Protein AF-A0A959ERY5-F1 (afdb_monomer_lite)

pLDDT: mean 75.53, std 17.94, range [32.06, 94.62]

Sequence (184 aa):
MSAPYALIPIHLDVLFCASHQPTAEPRINFDRLPYFDGQLDRNTAVPYLGEEIQSIPFRNDQVGLKKGLHLHWHLPEALTRSQAQPMLYFREMKKALPEEEAAKVWDWLTKKEWIYPLIDGKLAGILIDPPQFRAALPEAAKELRSLEKIRELFLPRNTQFPPVPNRWIIVKRREGAPAPEKVV

Structure (mmCIF, N/CA/C/O backbone):
data_AF-A0A959ERY5-F1
#
_entry.id   AF-A0A959ERY5-F1
#
loop_
_atom_site.group_PDB
_atom_site.id
_atom_site.type_symbol
_atom_site.label_atom_id
_atom_site.label_alt_id
_atom_site.label_comp_id
_atom_site.label_asym_id
_atom_site.label_entity_id
_atom_site.label_seq_id
_atom_site.pdbx_PDB_ins_code
_atom_site.Cartn_x
_atom_site.Cartn_y
_atom_site.Cartn_z
_atom_site.occupancy
_atom_site.B_iso_or_equiv
_atom_site.auth_seq_id
_atom_site.auth_comp_id
_atom_site.auth_asym_id
_atom_site.auth_atom_id
_atom_site.pdbx_PDB_model_num
ATOM 1 N N . MET A 1 1 ? -18.043 -20.763 -6.751 1.00 41.56 1 MET A N 1
ATOM 2 C CA . MET A 1 1 ? -17.497 -19.618 -5.992 1.00 41.56 1 MET A CA 1
ATOM 3 C C . MET A 1 1 ? -16.481 -18.923 -6.886 1.00 41.56 1 MET A C 1
ATOM 5 O O . MET A 1 1 ? -15.517 -19.566 -7.274 1.00 41.56 1 MET A O 1
ATOM 9 N N . SER A 1 2 ? -16.752 -17.690 -7.319 1.00 50.31 2 SER A N 1
ATOM 10 C CA . SER A 1 2 ? -15.821 -16.897 -8.139 1.00 50.31 2 SER A CA 1
ATOM 11 C C . SER A 1 2 ? -14.775 -16.267 -7.216 1.00 50.31 2 SER A C 1
ATOM 13 O O . SER A 1 2 ? -15.139 -15.719 -6.177 1.00 50.31 2 SER A O 1
ATOM 15 N N . ALA A 1 3 ? -13.488 -16.408 -7.540 1.00 46.06 3 ALA A N 1
ATOM 16 C CA . ALA A 1 3 ? -12.421 -15.754 -6.789 1.00 46.06 3 ALA A CA 1
ATOM 17 C C . ALA A 1 3 ? -12.521 -14.227 -6.971 1.00 46.06 3 ALA A C 1
ATOM 19 O O . ALA A 1 3 ? -12.703 -13.780 -8.106 1.00 46.06 3 ALA A O 1
ATOM 20 N N . PRO A 1 4 ? -12.394 -13.417 -5.905 1.00 66.44 4 PRO A N 1
ATOM 21 C CA . PRO A 1 4 ? -12.402 -11.967 -6.038 1.00 66.44 4 PRO A CA 1
ATOM 22 C C . PRO A 1 4 ? -11.142 -11.517 -6.786 1.00 66.44 4 PRO A C 1
ATOM 24 O O . PRO A 1 4 ? -10.022 -11.751 -6.336 1.00 66.44 4 PRO A O 1
ATOM 27 N N . TYR A 1 5 ? -11.325 -10.883 -7.941 1.00 67.56 5 TYR A N 1
ATOM 28 C CA . TYR A 1 5 ? -10.256 -10.253 -8.711 1.00 67.56 5 TYR A CA 1
ATOM 29 C C . TYR A 1 5 ? -10.312 -8.734 -8.534 1.00 67.56 5 TYR A C 1
ATOM 31 O O . TYR A 1 5 ? -11.389 -8.140 -8.499 1.00 67.56 5 TYR A O 1
ATOM 39 N N . ALA A 1 6 ? -9.144 -8.099 -8.441 1.00 64.06 6 ALA A N 1
ATOM 40 C CA . ALA A 1 6 ? -9.008 -6.648 -8.446 1.00 64.06 6 ALA A CA 1
ATOM 41 C C . ALA A 1 6 ? -8.471 -6.199 -9.809 1.00 64.06 6 ALA A C 1
ATOM 43 O O . ALA A 1 6 ? -7.435 -6.688 -10.263 1.00 64.06 6 ALA A O 1
ATOM 44 N N . LEU A 1 7 ? -9.173 -5.271 -10.461 1.00 77.69 7 LEU A N 1
ATOM 45 C CA . LEU A 1 7 ? -8.718 -4.646 -11.699 1.00 77.69 7 LEU A CA 1
ATOM 46 C C . LEU A 1 7 ? -8.042 -3.316 -11.353 1.00 77.69 7 LEU A C 1
ATOM 48 O O . LEU A 1 7 ? -8.693 -2.404 -10.849 1.00 77.69 7 LEU A O 1
ATOM 52 N N . ILE A 1 8 ? -6.739 -3.214 -11.605 1.00 77.19 8 ILE A N 1
ATOM 53 C CA . ILE A 1 8 ? -5.947 -2.025 -11.280 1.00 77.19 8 ILE A CA 1
ATOM 54 C C . ILE A 1 8 ? -5.466 -1.400 -12.594 1.00 77.19 8 ILE A C 1
ATOM 56 O O . ILE A 1 8 ? -4.668 -2.028 -13.294 1.00 77.19 8 ILE A O 1
ATOM 60 N N . PRO A 1 9 ? -5.914 -0.184 -12.951 1.00 76.88 9 PRO A N 1
ATOM 61 C CA . PRO A 1 9 ? -5.374 0.515 -14.109 1.00 76.88 9 PRO A CA 1
ATOM 62 C C . PRO A 1 9 ? -3.923 0.924 -13.831 1.00 76.88 9 PRO A C 1
ATOM 64 O O . PRO A 1 9 ? -3.634 1.492 -12.780 1.00 76.88 9 PRO A O 1
ATOM 67 N N . ILE A 1 10 ? -3.014 0.656 -14.767 1.00 79.94 10 ILE A N 1
ATOM 68 C CA . ILE A 1 10 ? -1.605 1.063 -14.680 1.00 79.94 10 ILE A CA 1
ATOM 69 C C . ILE A 1 10 ? -1.249 1.961 -15.863 1.00 79.94 10 ILE A C 1
ATOM 71 O O . ILE A 1 10 ? -1.698 1.723 -16.984 1.00 79.94 10 ILE A O 1
ATOM 75 N N . HIS A 1 11 ? -0.444 2.992 -15.609 1.00 78.75 11 HIS A N 1
ATOM 76 C CA . HIS A 1 11 ? 0.139 3.805 -16.671 1.00 78.75 11 HIS A CA 1
ATOM 77 C C . HIS A 1 11 ? 1.433 3.144 -17.155 1.00 78.75 11 HIS A C 1
ATOM 79 O O . HIS A 1 11 ? 2.260 2.727 -16.338 1.00 78.75 11 HIS A O 1
ATOM 85 N N . LEU A 1 12 ? 1.580 3.025 -18.474 1.00 84.00 12 LEU A N 1
ATOM 86 C CA . LEU A 1 12 ? 2.723 2.399 -19.127 1.00 84.00 12 LEU A CA 1
ATOM 87 C C . LEU A 1 12 ? 3.340 3.391 -20.112 1.00 84.00 12 LEU A C 1
ATOM 89 O O . LEU A 1 12 ? 2.766 3.672 -21.162 1.00 84.00 12 LEU A O 1
ATOM 93 N N . ASP A 1 13 ? 4.528 3.866 -19.777 1.00 85.06 13 ASP A N 1
ATOM 94 C CA . ASP A 1 13 ? 5.396 4.631 -20.655 1.00 85.06 13 ASP A CA 1
ATOM 95 C C . ASP A 1 13 ? 6.259 3.679 -21.490 1.00 85.06 13 ASP A C 1
ATOM 97 O O . ASP A 1 13 ? 6.791 2.679 -20.993 1.00 85.06 13 ASP A O 1
ATOM 101 N N . VAL A 1 14 ? 6.431 3.997 -22.772 1.00 87.12 14 VAL A N 1
ATOM 102 C CA . VAL A 1 14 ? 7.228 3.188 -23.700 1.00 87.12 14 VAL A CA 1
ATOM 103 C C . VAL A 1 14 ? 8.293 4.050 -24.356 1.00 87.12 14 VAL A C 1
ATOM 105 O O . VAL A 1 14 ? 7.987 5.027 -25.035 1.00 87.12 14 VAL A O 1
ATOM 108 N N . LEU A 1 15 ? 9.553 3.651 -24.200 1.00 86.06 15 LEU A N 1
ATOM 109 C CA . LEU A 1 15 ? 10.691 4.270 -24.869 1.00 86.06 15 LEU A CA 1
ATOM 110 C C . LEU A 1 15 ? 11.267 3.308 -25.909 1.00 86.06 15 LEU A C 1
ATOM 112 O O . LEU A 1 15 ? 11.781 2.241 -25.570 1.00 86.06 15 LEU A O 1
ATOM 116 N N . PHE A 1 16 ? 11.221 3.696 -27.184 1.00 89.81 16 PHE A N 1
ATOM 117 C CA . PHE A 1 16 ? 11.914 2.972 -28.246 1.00 89.81 16 PHE A CA 1
ATOM 118 C C . PHE A 1 16 ? 13.341 3.493 -28.416 1.00 89.81 16 PHE A C 1
ATOM 120 O O . PHE A 1 16 ? 13.569 4.659 -28.727 1.00 89.81 16 PHE A O 1
ATOM 127 N N . CYS A 1 17 ? 14.305 2.597 -28.253 1.00 89.44 17 CYS A N 1
ATOM 128 C CA . CYS A 1 17 ? 15.723 2.869 -28.380 1.00 89.44 17 CYS A CA 1
ATOM 129 C C . CYS A 1 17 ? 16.257 2.185 -29.648 1.00 89.44 17 CYS A C 1
ATOM 131 O O . CYS A 1 17 ? 16.399 0.961 -29.690 1.00 89.44 17 CYS A O 1
ATOM 133 N N . ALA A 1 18 ? 16.524 2.958 -30.707 1.00 88.81 18 ALA A N 1
ATOM 134 C CA . ALA A 1 18 ? 16.915 2.420 -32.017 1.00 88.81 18 ALA A CA 1
ATOM 135 C C . ALA A 1 18 ? 18.346 1.843 -32.055 1.00 88.81 18 ALA A C 1
ATOM 137 O O . ALA A 1 18 ? 18.640 0.945 -32.851 1.00 88.81 18 ALA A O 1
ATOM 138 N N . SER A 1 19 ? 19.224 2.330 -31.180 1.00 87.38 19 SER A N 1
ATOM 139 C CA . SER A 1 19 ? 20.625 1.926 -31.029 1.00 87.38 19 SER A CA 1
ATOM 140 C C . SER A 1 19 ? 20.998 1.910 -29.550 1.00 87.38 19 SER A C 1
ATOM 142 O O . SER A 1 19 ? 20.261 2.437 -28.731 1.00 87.38 19 SER A O 1
ATOM 144 N N . HIS A 1 20 ? 22.133 1.317 -29.186 1.00 82.56 20 HIS A N 1
ATOM 145 C CA . HIS A 1 20 ? 22.637 1.421 -27.816 1.00 82.56 20 HIS A CA 1
ATOM 146 C C . HIS A 1 20 ? 22.864 2.897 -27.443 1.00 82.56 20 HIS A C 1
ATOM 148 O O . HIS A 1 20 ? 23.529 3.614 -28.193 1.00 82.56 20 HIS A O 1
ATOM 154 N N . GLN A 1 21 ? 22.308 3.340 -26.314 1.00 82.06 21 GLN A N 1
ATOM 155 C CA . GLN A 1 21 ? 22.423 4.717 -25.825 1.00 82.06 21 GLN A CA 1
ATOM 156 C C . GLN A 1 21 ? 23.162 4.724 -24.483 1.00 82.06 21 GLN A C 1
ATOM 158 O O . GLN A 1 21 ? 22.750 3.996 -23.581 1.00 82.06 21 GLN A O 1
ATOM 163 N N . PRO A 1 22 ? 24.235 5.513 -24.312 1.00 80.06 22 PRO A N 1
ATOM 164 C CA . PRO A 1 22 ? 24.856 5.677 -23.004 1.00 80.06 22 PRO A CA 1
ATOM 165 C C . PRO A 1 22 ? 23.871 6.363 -22.050 1.00 80.06 22 PRO A C 1
ATOM 167 O O . PRO A 1 22 ? 23.245 7.361 -22.406 1.00 80.06 22 PRO A O 1
ATOM 170 N N . THR A 1 23 ? 23.723 5.827 -20.842 1.00 75.50 23 THR A N 1
ATOM 171 C CA . THR A 1 23 ? 22.819 6.372 -19.823 1.00 75.50 23 THR A CA 1
ATOM 172 C C . THR A 1 23 ? 23.525 6.511 -18.485 1.00 75.50 23 THR A C 1
ATOM 174 O O . THR A 1 23 ? 24.559 5.892 -18.250 1.00 75.50 23 THR A O 1
ATOM 177 N N . ALA A 1 24 ? 22.973 7.341 -17.601 1.00 73.12 24 ALA A N 1
ATOM 178 C CA . ALA A 1 24 ? 23.415 7.357 -16.214 1.00 73.12 24 ALA A CA 1
ATOM 179 C C . ALA A 1 24 ? 23.114 5.999 -15.559 1.00 73.12 24 ALA A C 1
ATOM 181 O O . ALA A 1 24 ? 22.044 5.426 -15.782 1.00 73.12 24 ALA A O 1
ATOM 182 N N . GLU A 1 25 ? 24.046 5.506 -14.743 1.00 69.00 25 GLU A N 1
ATOM 183 C CA . GLU A 1 25 ? 23.848 4.279 -13.976 1.00 69.00 25 GLU A CA 1
ATOM 184 C C . GLU A 1 25 ? 22.635 4.427 -13.030 1.00 69.00 25 GLU A C 1
ATOM 186 O O . GLU A 1 25 ? 22.451 5.485 -12.409 1.00 69.00 25 GLU A O 1
ATOM 191 N N . PRO A 1 26 ? 21.781 3.395 -12.900 1.00 69.62 26 PRO A N 1
ATOM 192 C CA . PRO A 1 26 ? 20.765 3.362 -11.860 1.00 69.62 26 PRO A CA 1
ATOM 193 C C . PRO A 1 26 ? 21.408 3.515 -10.479 1.00 69.62 26 PRO A C 1
ATOM 195 O O . PRO A 1 26 ? 22.406 2.874 -10.184 1.00 69.62 26 PRO A O 1
ATOM 198 N N . ARG A 1 27 ? 20.785 4.282 -9.574 1.00 71.62 27 ARG A N 1
ATOM 199 C CA . ARG A 1 27 ? 21.276 4.414 -8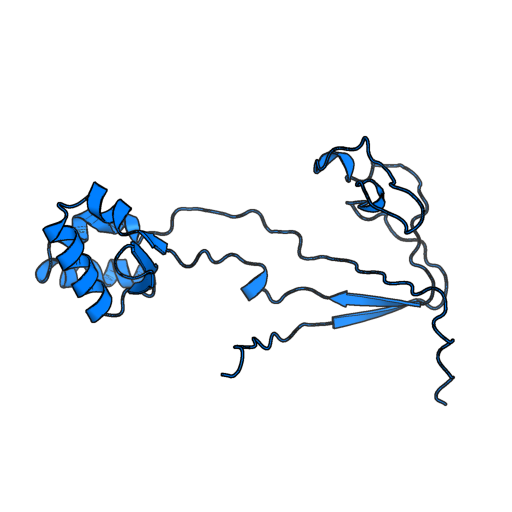.184 1.00 71.62 27 ARG A CA 1
ATOM 200 C C . ARG A 1 27 ? 21.345 3.082 -7.421 1.00 71.62 27 ARG A C 1
ATOM 202 O O . ARG A 1 27 ? 21.970 3.010 -6.365 1.00 71.62 27 ARG A O 1
ATOM 209 N N . ILE A 1 28 ? 20.645 2.066 -7.925 1.00 76.38 28 ILE A N 1
ATOM 210 C CA . ILE A 1 28 ? 20.545 0.733 -7.346 1.00 76.38 28 ILE A CA 1
ATOM 211 C C . ILE A 1 28 ? 20.818 -0.301 -8.443 1.00 76.38 28 ILE A C 1
ATOM 213 O O . ILE A 1 28 ? 20.131 -0.308 -9.464 1.00 76.38 28 ILE A O 1
ATOM 217 N N . ASN A 1 29 ? 21.775 -1.193 -8.204 1.00 76.50 29 ASN A N 1
ATOM 218 C CA . ASN A 1 29 ? 22.121 -2.321 -9.055 1.00 76.50 29 ASN A CA 1
ATOM 219 C C . ASN A 1 29 ? 21.753 -3.644 -8.358 1.00 76.50 29 ASN A C 1
ATOM 221 O O . ASN A 1 29 ? 22.481 -4.141 -7.496 1.00 76.50 29 ASN A O 1
ATOM 225 N N . PHE A 1 30 ? 20.611 -4.215 -8.747 1.00 78.56 30 PHE A N 1
ATOM 226 C CA . PHE A 1 30 ? 20.087 -5.460 -8.175 1.00 78.56 30 PHE A CA 1
ATOM 227 C C . PHE A 1 30 ? 20.833 -6.715 -8.633 1.00 78.56 30 PHE A C 1
ATOM 229 O O . PHE A 1 30 ? 20.738 -7.734 -7.953 1.00 78.56 30 PHE A O 1
ATOM 236 N N . ASP A 1 31 ? 21.635 -6.642 -9.699 1.00 79.69 31 ASP A N 1
ATOM 237 C CA . ASP A 1 31 ? 22.470 -7.767 -10.142 1.00 79.69 31 ASP A CA 1
ATOM 238 C C . ASP A 1 31 ? 23.573 -8.097 -9.121 1.00 79.69 31 ASP A C 1
ATOM 240 O O . ASP A 1 31 ? 24.276 -9.094 -9.271 1.00 79.69 31 ASP A O 1
ATOM 244 N N . ARG A 1 32 ? 23.737 -7.263 -8.082 1.00 81.44 32 ARG A N 1
ATOM 245 C CA . ARG A 1 32 ? 24.629 -7.492 -6.938 1.00 81.44 32 ARG A CA 1
ATOM 246 C C . ARG A 1 32 ? 24.004 -8.358 -5.843 1.00 81.44 32 ARG A C 1
ATOM 248 O O . ARG A 1 32 ? 24.748 -8.899 -5.030 1.00 81.44 32 ARG A O 1
ATOM 255 N N . LEU A 1 33 ? 22.676 -8.507 -5.810 1.00 87.94 33 LEU A N 1
ATOM 256 C CA . LEU A 1 33 ? 22.017 -9.400 -4.851 1.00 87.94 33 LEU A CA 1
ATOM 257 C C . LEU A 1 33 ? 22.262 -10.868 -5.203 1.00 87.94 33 LEU A C 1
ATOM 259 O O . LEU A 1 33 ? 22.597 -11.174 -6.350 1.00 87.94 33 LEU A O 1
ATOM 263 N N . PRO A 1 34 ? 22.062 -11.787 -4.246 1.00 88.75 34 PRO A N 1
ATOM 264 C CA . PRO A 1 34 ? 21.986 -13.204 -4.553 1.00 88.75 34 PRO A CA 1
ATOM 265 C C . PRO A 1 34 ? 20.848 -13.508 -5.536 1.00 88.75 34 PRO A C 1
ATOM 267 O O . PRO A 1 34 ? 19.702 -13.120 -5.308 1.00 88.75 34 PRO A O 1
ATOM 270 N N . TYR A 1 35 ? 21.149 -14.223 -6.619 1.00 83.81 35 TYR A N 1
ATOM 271 C CA . TYR A 1 35 ? 20.146 -14.736 -7.558 1.00 83.81 35 TYR A CA 1
ATOM 272 C C . TYR A 1 35 ? 20.645 -16.004 -8.253 1.00 83.81 35 TYR A C 1
ATOM 274 O O . TYR A 1 35 ? 21.847 -16.232 -8.351 1.00 83.81 35 TYR A O 1
ATOM 282 N N . PHE A 1 36 ? 19.723 -16.814 -8.771 1.00 84.94 36 PHE A N 1
ATOM 283 C CA . PHE A 1 36 ? 20.053 -17.957 -9.619 1.00 84.94 36 PHE A CA 1
ATOM 284 C C . PHE A 1 36 ? 19.919 -17.553 -11.089 1.00 84.94 36 PHE A C 1
ATOM 286 O O . PHE A 1 36 ? 18.849 -17.114 -11.515 1.00 84.94 36 PHE A O 1
ATOM 293 N N . ASP A 1 37 ? 20.991 -17.689 -11.870 1.00 84.56 37 ASP A N 1
ATOM 294 C CA . ASP A 1 37 ? 21.007 -17.292 -13.288 1.00 84.56 37 ASP A CA 1
ATOM 295 C C . ASP A 1 37 ? 20.458 -18.371 -14.241 1.00 84.56 37 ASP A C 1
ATOM 297 O O . ASP A 1 37 ? 20.464 -18.195 -15.459 1.00 84.56 37 ASP A O 1
ATOM 301 N N . GLY A 1 38 ? 19.963 -19.483 -13.692 1.00 82.31 38 GLY A N 1
ATOM 302 C CA . GLY A 1 38 ? 19.539 -20.660 -14.451 1.00 82.31 38 GLY A CA 1
ATOM 303 C C . GLY A 1 38 ? 20.601 -21.759 -14.519 1.00 82.31 38 GLY A C 1
ATOM 304 O O . GLY A 1 38 ? 20.264 -22.888 -14.871 1.00 82.31 38 GLY A O 1
ATOM 305 N N . GLN A 1 39 ? 21.853 -21.460 -14.161 1.00 91.31 39 GLN A N 1
ATOM 306 C CA . GLN A 1 39 ? 22.955 -22.423 -14.115 1.00 91.31 39 GLN A CA 1
ATOM 307 C C . GLN A 1 39 ? 23.610 -22.492 -12.735 1.00 91.31 39 GLN A C 1
ATOM 309 O O . GLN A 1 39 ? 23.910 -23.589 -12.265 1.00 91.31 39 GLN A O 1
ATOM 314 N N . LEU A 1 40 ? 23.832 -21.350 -12.081 1.00 92.06 40 LEU A N 1
ATOM 315 C CA . LEU A 1 40 ? 24.494 -21.281 -10.783 1.00 92.06 40 LEU A CA 1
ATOM 316 C C . LEU A 1 40 ? 23.987 -20.126 -9.916 1.00 92.06 40 LEU A C 1
ATOM 318 O O . LEU A 1 40 ? 23.491 -19.109 -10.408 1.00 92.06 40 LEU A O 1
ATOM 322 N N . ASP A 1 41 ? 24.145 -20.289 -8.604 1.00 91.44 41 ASP A N 1
ATOM 323 C CA . ASP A 1 41 ? 23.842 -19.235 -7.644 1.00 91.44 41 ASP A CA 1
ATOM 324 C C . ASP A 1 41 ? 24.930 -18.154 -7.689 1.00 91.44 41 ASP A C 1
ATOM 326 O O . ASP A 1 41 ? 26.111 -18.395 -7.421 1.00 91.44 41 ASP A O 1
ATOM 330 N N . ARG A 1 42 ? 24.528 -16.938 -8.047 1.00 88.50 42 ARG A N 1
ATOM 331 C CA . ARG A 1 42 ? 25.376 -15.746 -8.100 1.00 88.50 42 ARG A CA 1
ATOM 332 C C . ARG A 1 42 ? 25.305 -15.007 -6.773 1.00 88.50 42 ARG A C 1
ATOM 334 O O . ARG A 1 42 ? 24.268 -14.998 -6.120 1.00 88.50 42 ARG A O 1
ATOM 341 N N . ASN A 1 43 ? 26.410 -14.359 -6.399 1.00 88.00 43 ASN A N 1
ATOM 342 C CA . ASN A 1 43 ? 26.506 -13.456 -5.245 1.00 88.00 43 ASN A CA 1
ATOM 343 C C . ASN A 1 43 ? 26.013 -14.050 -3.913 1.00 88.00 43 ASN A C 1
ATOM 345 O O . ASN A 1 43 ? 25.530 -13.319 -3.058 1.00 88.00 43 ASN A O 1
ATOM 349 N N . THR A 1 44 ? 26.149 -15.360 -3.701 1.00 88.62 44 THR A N 1
ATOM 350 C CA . THR A 1 44 ? 25.626 -16.060 -2.510 1.00 88.62 44 THR A CA 1
ATOM 351 C C . THR A 1 44 ? 26.162 -15.535 -1.179 1.00 88.62 44 THR A C 1
ATOM 353 O O . THR A 1 44 ? 25.507 -15.688 -0.152 1.00 88.62 44 THR A O 1
ATOM 356 N N . ALA A 1 45 ? 27.339 -14.907 -1.191 1.00 92.06 45 ALA A N 1
ATOM 357 C CA . ALA A 1 45 ? 27.958 -14.309 -0.012 1.00 92.06 45 ALA A CA 1
ATOM 358 C C . ALA A 1 45 ? 27.489 -12.868 0.277 1.00 92.06 45 ALA A C 1
ATOM 360 O O . ALA A 1 45 ? 27.885 -12.303 1.295 1.00 92.06 45 ALA A O 1
ATOM 361 N N . VAL A 1 46 ? 26.686 -12.257 -0.601 1.00 87.56 46 VAL A N 1
ATOM 362 C CA . VAL A 1 46 ? 26.228 -10.868 -0.454 1.00 87.56 46 VAL A CA 1
ATOM 363 C C . VAL A 1 46 ? 24.945 -10.833 0.385 1.00 87.56 46 VAL A C 1
ATOM 365 O O . VAL A 1 46 ? 23.960 -11.478 0.021 1.00 87.56 46 VAL A O 1
ATOM 368 N N . PRO A 1 47 ? 24.909 -10.096 1.508 1.00 84.75 47 PRO A N 1
ATOM 369 C CA . PRO A 1 47 ? 23.704 -9.986 2.318 1.00 84.75 47 PRO A CA 1
ATOM 370 C C . PRO A 1 47 ? 22.648 -9.097 1.640 1.00 84.75 47 PRO A C 1
ATOM 372 O O . PRO A 1 47 ? 22.966 -8.197 0.864 1.00 84.75 47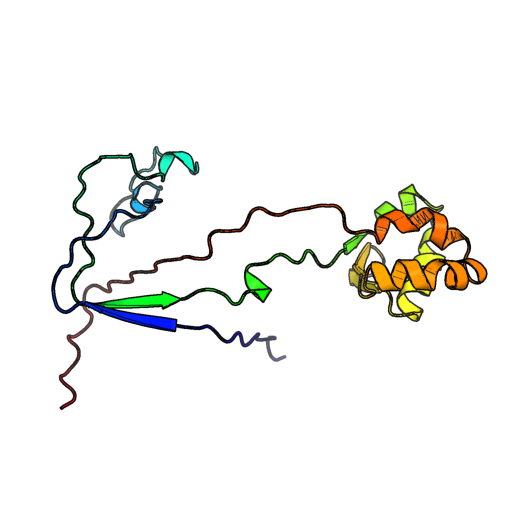 PRO A O 1
ATOM 375 N N . TYR A 1 48 ? 21.372 -9.304 1.981 1.00 79.56 48 TYR A N 1
ATOM 376 C CA . TYR A 1 48 ? 20.246 -8.483 1.510 1.00 79.56 48 TYR A CA 1
ATOM 377 C C . TYR A 1 48 ? 20.183 -7.130 2.238 1.00 79.56 48 TYR A C 1
ATOM 379 O O . TYR A 1 48 ? 19.217 -6.823 2.937 1.00 79.56 48 TYR A O 1
ATOM 387 N N . LEU A 1 49 ? 21.239 -6.334 2.096 1.00 83.56 49 LEU A N 1
ATOM 388 C CA . LEU A 1 49 ? 21.353 -4.989 2.650 1.00 83.56 49 LEU A CA 1
ATOM 389 C C . LEU A 1 49 ? 21.245 -3.948 1.535 1.00 83.56 49 LEU A C 1
ATOM 391 O O . LEU A 1 49 ? 21.673 -4.174 0.401 1.00 83.56 49 LEU A O 1
ATOM 395 N N . GLY A 1 50 ? 20.656 -2.795 1.856 1.00 80.12 50 GLY A N 1
ATOM 396 C CA . GLY A 1 50 ? 20.451 -1.720 0.884 1.00 80.12 50 GLY A CA 1
ATOM 397 C C . GLY A 1 50 ? 21.767 -1.129 0.379 1.00 80.12 50 GLY A C 1
ATOM 398 O O . GLY A 1 50 ? 21.844 -0.676 -0.757 1.00 80.12 50 GLY A O 1
ATOM 399 N N . GLU A 1 51 ? 22.810 -1.166 1.200 1.00 83.06 51 GLU A N 1
ATOM 400 C CA . GLU A 1 51 ? 24.156 -0.680 0.907 1.00 83.06 51 GLU A CA 1
ATOM 401 C C . GLU A 1 51 ? 24.853 -1.528 -0.166 1.00 83.06 51 GLU A C 1
ATOM 403 O O . GLU A 1 51 ? 25.567 -0.991 -1.013 1.00 83.06 51 GLU A O 1
ATOM 408 N N . GLU A 1 52 ? 24.594 -2.839 -0.191 1.00 84.50 52 GLU A N 1
ATOM 409 C CA . GLU A 1 52 ? 25.223 -3.770 -1.137 1.00 84.50 52 GLU A CA 1
ATOM 410 C C . GLU A 1 52 ? 24.747 -3.580 -2.575 1.00 84.50 52 GLU A C 1
ATOM 412 O O . GLU A 1 52 ? 25.439 -3.946 -3.522 1.00 84.50 52 GLU A O 1
ATOM 417 N N . ILE A 1 53 ? 23.575 -2.979 -2.754 1.00 80.00 53 ILE A N 1
ATOM 418 C CA . ILE A 1 53 ? 22.982 -2.732 -4.067 1.00 80.00 53 ILE A CA 1
ATOM 419 C C . ILE A 1 53 ? 23.151 -1.288 -4.524 1.00 80.00 53 ILE A C 1
ATOM 421 O O . ILE A 1 53 ? 22.741 -0.965 -5.633 1.00 80.00 53 ILE A O 1
ATOM 425 N N . GLN A 1 54 ? 23.753 -0.405 -3.725 1.00 81.56 54 GLN A N 1
ATOM 426 C CA . GLN A 1 54 ? 24.006 0.966 -4.166 1.00 81.56 54 GLN A CA 1
ATOM 427 C C . GLN A 1 54 ? 25.070 0.998 -5.268 1.00 81.56 54 GLN A C 1
ATOM 429 O O . GLN A 1 54 ? 26.101 0.322 -5.192 1.00 81.56 54 GLN A O 1
ATOM 434 N N . SER A 1 55 ? 24.825 1.806 -6.299 1.00 71.31 55 SER A N 1
ATOM 435 C CA . SER A 1 55 ? 25.839 2.132 -7.305 1.00 71.31 55 SER A CA 1
ATOM 436 C C . SER A 1 55 ? 26.995 2.882 -6.643 1.00 71.31 55 SER A C 1
ATOM 438 O O . SER A 1 55 ? 26.761 3.829 -5.885 1.00 71.31 55 SER A O 1
ATOM 440 N N . ILE A 1 56 ? 28.236 2.499 -6.940 1.00 72.44 56 ILE A N 1
ATOM 441 C CA . ILE A 1 56 ? 29.414 3.193 -6.411 1.00 72.44 56 ILE A CA 1
ATOM 442 C C . ILE A 1 56 ? 29.620 4.474 -7.233 1.00 72.44 56 ILE A C 1
ATOM 444 O O . ILE A 1 56 ? 29.774 4.383 -8.452 1.00 72.44 56 ILE A O 1
ATOM 448 N N . PRO A 1 57 ? 29.662 5.667 -6.609 1.00 67.38 57 PRO A N 1
ATOM 449 C CA . PRO A 1 57 ? 29.908 6.907 -7.335 1.00 67.38 57 PRO A CA 1
ATOM 450 C C . PRO A 1 57 ? 31.200 6.837 -8.159 1.00 67.38 57 PRO A C 1
ATOM 452 O O . PRO A 1 57 ? 32.223 6.359 -7.673 1.00 67.38 57 PRO A O 1
ATOM 455 N N . PHE A 1 58 ? 31.159 7.346 -9.393 1.00 67.19 58 PHE A N 1
ATOM 456 C CA . PHE A 1 58 ? 32.304 7.422 -10.317 1.00 67.19 58 PHE A CA 1
ATOM 457 C C . PHE A 1 58 ? 32.882 6.078 -10.778 1.00 67.19 58 PHE A C 1
ATOM 459 O O . PHE A 1 58 ? 33.929 6.056 -11.431 1.00 67.19 58 PHE A O 1
ATOM 466 N N . ARG A 1 59 ? 32.200 4.959 -10.509 1.00 67.25 59 ARG A N 1
ATOM 467 C CA . ARG A 1 59 ? 32.484 3.718 -11.224 1.00 67.25 59 ARG A CA 1
ATOM 468 C C . ARG A 1 59 ? 32.001 3.905 -12.660 1.00 67.25 59 ARG A C 1
ATOM 470 O O . ARG A 1 59 ? 30.820 4.108 -12.906 1.00 67.25 59 ARG A O 1
ATOM 477 N N . ASN A 1 60 ? 32.933 3.934 -13.605 1.00 57.28 60 ASN A N 1
ATOM 478 C CA . ASN A 1 60 ? 32.656 4.203 -15.017 1.00 57.28 60 ASN A CA 1
ATOM 479 C C . ASN A 1 60 ? 32.130 2.944 -15.730 1.00 57.28 60 ASN A C 1
ATOM 481 O O . ASN A 1 60 ? 32.587 2.585 -16.817 1.00 57.28 60 ASN A O 1
ATOM 485 N N . ASP A 1 61 ? 31.182 2.254 -15.101 1.00 62.03 61 ASP A N 1
ATOM 486 C CA . ASP A 1 61 ? 30.474 1.161 -15.741 1.00 62.03 61 ASP A CA 1
ATOM 487 C C . ASP A 1 61 ? 29.582 1.823 -16.794 1.00 62.03 61 ASP A C 1
ATOM 489 O O . ASP A 1 61 ? 28.664 2.578 -16.471 1.00 62.03 61 ASP A O 1
ATOM 493 N N . GLN A 1 62 ? 29.910 1.640 -18.076 1.00 58.91 62 GLN A N 1
ATOM 494 C CA . GLN A 1 62 ? 29.122 2.182 -19.183 1.00 58.91 62 GLN A CA 1
ATOM 495 C C . GLN A 1 62 ? 27.774 1.457 -19.239 1.00 58.91 62 GLN A C 1
ATOM 497 O O . GLN A 1 62 ? 27.552 0.570 -20.064 1.00 58.91 62 GLN A O 1
ATOM 502 N N . VAL A 1 63 ? 26.865 1.809 -18.333 1.00 65.94 63 VAL A N 1
ATOM 503 C CA . VAL A 1 63 ? 25.510 1.281 -18.323 1.00 65.94 63 VAL A CA 1
ATOM 504 C C . VAL A 1 63 ? 24.752 1.974 -19.441 1.00 65.94 63 VAL A C 1
ATOM 506 O O . VAL A 1 63 ? 24.387 3.147 -19.361 1.00 65.94 63 VAL A O 1
ATOM 509 N N . GLY A 1 64 ? 24.572 1.248 -20.537 1.00 72.75 64 GLY A N 1
ATOM 510 C CA . GLY A 1 64 ? 23.827 1.732 -21.682 1.00 7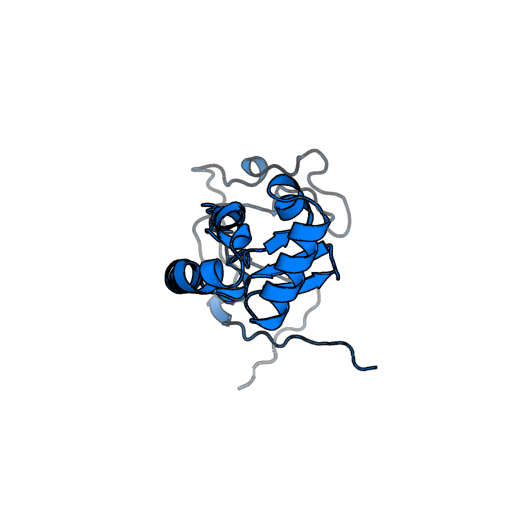2.75 64 GLY A CA 1
ATOM 511 C C . GLY A 1 64 ? 22.442 1.117 -21.780 1.00 72.75 64 GLY A C 1
ATOM 512 O O . GLY A 1 64 ? 22.225 -0.077 -21.543 1.00 72.75 64 GLY A O 1
ATOM 513 N N . LEU A 1 65 ? 21.498 1.946 -22.202 1.00 79.62 65 LEU A N 1
ATOM 514 C CA . LEU A 1 65 ? 20.183 1.511 -22.614 1.00 79.62 65 LEU A CA 1
ATOM 515 C C . LEU A 1 65 ? 20.330 0.710 -23.912 1.00 79.62 65 LEU A C 1
ATOM 517 O O . LEU A 1 65 ? 20.657 1.244 -24.976 1.00 79.62 65 LEU A O 1
ATOM 521 N N . LYS A 1 66 ? 20.112 -0.603 -23.822 1.00 81.56 66 LYS A N 1
ATOM 522 C CA . LYS A 1 66 ? 20.183 -1.503 -24.979 1.00 81.56 66 LYS A CA 1
ATOM 523 C C . LYS A 1 66 ? 19.164 -1.085 -26.045 1.00 81.56 66 LYS A C 1
ATOM 525 O O . LYS A 1 66 ? 18.089 -0.581 -25.725 1.00 81.56 66 LYS A O 1
ATOM 530 N N . LYS A 1 67 ? 19.471 -1.356 -27.316 1.00 87.06 67 LYS A N 1
ATOM 531 C CA . LYS A 1 67 ? 18.496 -1.231 -28.409 1.00 87.06 67 LYS A CA 1
ATOM 532 C C . LYS A 1 67 ? 17.249 -2.068 -28.092 1.00 87.06 67 LYS A C 1
ATOM 534 O O . LYS A 1 67 ? 17.383 -3.238 -27.738 1.00 87.06 67 LYS A O 1
ATOM 539 N N . GLY A 1 68 ? 16.063 -1.495 -28.267 1.00 87.50 68 GLY A N 1
ATOM 540 C CA . GLY A 1 68 ? 14.791 -2.178 -28.041 1.00 87.50 68 GLY A CA 1
ATOM 541 C C . GLY A 1 68 ? 13.701 -1.264 -27.489 1.00 87.50 68 GLY A C 1
ATOM 542 O O . GLY A 1 68 ? 13.849 -0.045 -27.469 1.00 87.50 68 GLY A O 1
ATOM 543 N N . LEU A 1 69 ? 12.599 -1.871 -27.053 1.00 87.19 69 LEU A N 1
ATOM 544 C CA . LEU A 1 69 ? 11.515 -1.192 -26.347 1.00 87.19 69 LEU A CA 1
ATOM 545 C C . LEU A 1 69 ? 11.735 -1.320 -24.842 1.00 87.19 69 LEU A C 1
ATOM 547 O O . LEU A 1 69 ? 11.913 -2.425 -24.330 1.00 87.19 69 LEU A O 1
ATOM 551 N N . HIS A 1 70 ? 11.693 -0.191 -24.148 1.00 82.69 70 HIS A N 1
ATOM 552 C CA . HIS A 1 70 ? 11.795 -0.109 -22.698 1.00 82.69 70 HIS A CA 1
ATOM 553 C C . HIS A 1 70 ? 10.440 0.285 -22.145 1.00 82.69 70 HIS A C 1
ATOM 555 O O . HIS A 1 70 ? 9.873 1.303 -22.538 1.00 82.69 70 HIS A O 1
ATOM 561 N N . LEU A 1 71 ? 9.916 -0.564 -21.269 1.00 82.81 71 LEU A N 1
ATOM 562 C CA . LEU A 1 71 ? 8.599 -0.422 -20.670 1.00 82.81 71 LEU A CA 1
ATOM 563 C C . LEU A 1 71 ? 8.766 0.107 -19.256 1.00 82.81 71 LEU A C 1
ATOM 565 O O . LEU A 1 71 ? 9.337 -0.563 -18.395 1.00 82.81 71 LEU A O 1
ATOM 569 N N . HIS A 1 72 ? 8.305 1.325 -19.035 1.00 79.94 72 HIS A N 1
ATOM 570 C CA . HIS A 1 72 ? 8.364 1.995 -17.753 1.00 79.94 72 HIS A CA 1
ATOM 571 C C . HIS A 1 72 ? 6.941 2.070 -17.220 1.00 79.94 72 HIS A C 1
ATOM 573 O O . HIS A 1 72 ? 6.038 2.548 -17.891 1.00 79.94 72 HIS A O 1
ATOM 579 N N . TRP A 1 73 ? 6.718 1.571 -16.017 1.00 80.81 73 TRP A N 1
ATOM 580 C CA . TRP A 1 73 ? 5.411 1.635 -15.383 1.00 80.81 73 TRP A CA 1
ATOM 581 C C . TRP A 1 73 ? 5.593 1.974 -13.916 1.00 80.81 73 TRP A C 1
ATOM 583 O O . TRP A 1 73 ? 6.655 1.753 -13.326 1.00 80.81 73 TRP A O 1
ATOM 593 N N . HIS A 1 74 ? 4.542 2.519 -13.329 1.00 75.06 74 HIS A N 1
ATOM 594 C CA . HIS A 1 74 ? 4.466 2.740 -11.899 1.00 75.06 74 HIS A CA 1
ATOM 595 C C . HIS A 1 74 ? 3.113 2.246 -11.395 1.00 75.06 74 HIS A C 1
ATOM 597 O O . HIS A 1 74 ? 2.100 2.308 -12.099 1.00 75.06 74 HIS A O 1
ATOM 603 N N . LEU A 1 75 ? 3.086 1.749 -10.160 1.00 75.31 75 LEU A N 1
ATOM 604 C CA . LEU A 1 75 ? 1.818 1.474 -9.496 1.00 75.31 75 LEU A CA 1
ATOM 605 C C . LEU A 1 75 ? 1.054 2.797 -9.290 1.00 75.31 75 LEU A C 1
ATOM 607 O O . LEU A 1 75 ? 1.682 3.844 -9.079 1.00 75.31 75 LEU A O 1
ATOM 611 N N . PRO A 1 76 ? -0.289 2.781 -9.348 1.00 72.19 76 PRO A N 1
ATOM 612 C CA . PRO A 1 76 ? -1.098 3.931 -8.982 1.00 72.19 76 PRO A CA 1
ATOM 613 C C . PRO A 1 76 ? -0.767 4.412 -7.579 1.00 72.19 76 PRO A C 1
ATOM 615 O O . PRO A 1 76 ? -0.444 3.620 -6.691 1.00 72.19 76 PRO A O 1
ATOM 618 N N . GLU A 1 77 ? -0.914 5.715 -7.366 1.00 64.56 77 GLU A N 1
ATOM 619 C CA . GLU A 1 77 ? -0.613 6.349 -6.087 1.00 64.56 77 GLU A CA 1
ATOM 620 C C . GLU A 1 77 ? -1.285 5.622 -4.910 1.00 64.56 77 GLU A C 1
ATOM 622 O O . GLU A 1 77 ? -0.623 5.325 -3.918 1.00 64.56 77 GLU A O 1
ATOM 627 N N . ALA A 1 78 ? -2.547 5.216 -5.081 1.00 62.44 78 ALA A N 1
ATOM 628 C CA . ALA A 1 78 ? -3.337 4.468 -4.102 1.00 62.44 78 ALA A CA 1
ATOM 629 C C . ALA A 1 78 ? -2.714 3.132 -3.640 1.00 62.44 78 ALA A C 1
ATOM 631 O O . ALA A 1 78 ? -3.030 2.669 -2.551 1.00 62.44 78 ALA A O 1
ATOM 632 N N . LEU A 1 79 ? -1.840 2.514 -4.441 1.00 67.88 79 LEU A N 1
ATOM 633 C CA . LEU A 1 79 ? -1.150 1.260 -4.101 1.00 67.88 79 LEU A CA 1
ATOM 634 C C . LEU A 1 79 ? 0.301 1.466 -3.661 1.00 67.88 79 LEU A C 1
ATOM 636 O O . LEU A 1 79 ? 0.934 0.545 -3.156 1.00 67.88 79 LEU A O 1
ATOM 640 N N . THR A 1 80 ? 0.840 2.662 -3.881 1.00 62.16 80 THR A N 1
ATOM 641 C CA . THR A 1 80 ? 2.217 3.022 -3.498 1.00 62.16 80 THR A CA 1
ATOM 642 C C . THR A 1 80 ? 2.271 3.800 -2.197 1.00 62.16 80 THR A C 1
ATOM 644 O O . THR A 1 80 ? 3.293 3.826 -1.516 1.00 62.16 80 THR A O 1
ATOM 647 N N . ARG A 1 81 ? 1.152 4.425 -1.830 1.00 55.78 81 ARG A N 1
ATOM 648 C CA . ARG A 1 81 ? 0.954 5.007 -0.518 1.00 55.78 81 ARG A CA 1
ATOM 649 C C . ARG A 1 81 ? 0.282 3.956 0.340 1.00 55.78 81 ARG A C 1
ATOM 651 O O . ARG A 1 81 ? -0.880 3.627 0.128 1.00 55.78 81 ARG A O 1
ATOM 658 N N . SER A 1 82 ? 0.973 3.504 1.380 1.00 50.62 82 SER A N 1
ATOM 659 C CA . SER A 1 82 ? 0.256 3.078 2.570 1.00 50.62 82 SER A CA 1
ATOM 660 C C . SER A 1 82 ? -0.397 4.337 3.147 1.00 50.62 82 SER A C 1
ATOM 662 O O . SER A 1 82 ? 0.150 4.983 4.041 1.00 50.62 82 SER A O 1
ATOM 664 N N . GLN A 1 83 ? -1.573 4.727 2.653 1.00 52.88 83 GLN A N 1
ATOM 665 C CA . GLN A 1 83 ? -2.525 5.272 3.605 1.00 52.88 83 GLN A CA 1
ATOM 666 C C . GLN A 1 83 ? -2.778 4.092 4.526 1.00 52.88 83 GLN A C 1
ATOM 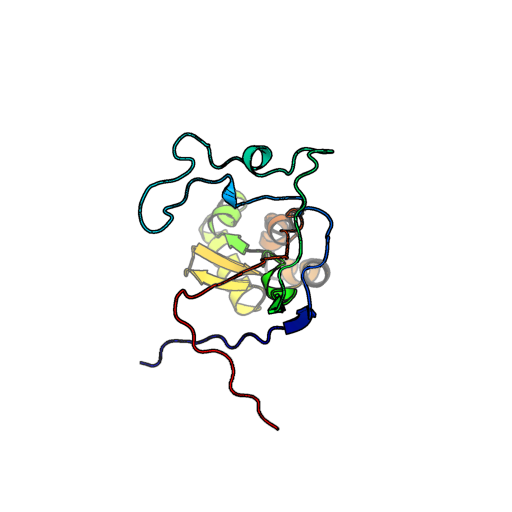668 O O . GLN A 1 83 ? -3.489 3.158 4.165 1.00 52.88 83 GLN A O 1
ATOM 673 N N . ALA A 1 84 ? -2.062 4.050 5.651 1.00 54.38 84 ALA A N 1
ATOM 674 C CA . ALA A 1 84 ? -2.443 3.175 6.732 1.00 54.38 84 ALA A CA 1
ATOM 675 C C . ALA A 1 84 ? -3.870 3.607 7.043 1.00 54.38 84 ALA A C 1
ATOM 677 O O . ALA A 1 84 ? -4.058 4.642 7.679 1.00 54.38 84 ALA A O 1
ATOM 678 N N . GLN A 1 85 ? -4.860 2.897 6.493 1.00 60.16 85 GLN A N 1
ATOM 679 C CA . GLN A 1 85 ? -6.234 3.032 6.935 1.00 60.16 85 GLN A CA 1
ATOM 680 C C . GLN A 1 85 ? -6.128 2.893 8.449 1.00 60.16 85 GLN A C 1
ATOM 682 O O . GLN A 1 85 ? -5.625 1.858 8.908 1.00 60.16 85 GLN A O 1
ATOM 687 N N . PRO A 1 86 ? -6.418 3.955 9.217 1.00 70.69 86 PRO A N 1
ATOM 688 C CA . PRO A 1 86 ? -6.114 3.933 10.629 1.00 70.69 86 PRO A CA 1
ATOM 689 C C . PRO A 1 86 ? -6.902 2.768 11.228 1.00 70.69 86 PRO A C 1
ATOM 691 O O . PRO A 1 86 ? -8.118 2.674 11.085 1.00 70.69 86 PRO A O 1
ATOM 694 N N . MET A 1 87 ? -6.184 1.793 11.780 1.00 83.94 87 MET A N 1
ATOM 695 C CA . MET A 1 87 ? -6.796 0.579 12.304 1.00 83.94 87 MET A CA 1
ATOM 696 C C . MET A 1 87 ? -7.055 0.752 13.791 1.00 83.94 87 MET A C 1
ATOM 698 O O . MET A 1 87 ? -6.158 1.142 14.542 1.00 83.94 87 MET A O 1
ATOM 702 N N . LEU A 1 88 ? -8.254 0.384 14.226 1.00 87.50 88 LEU A N 1
ATOM 703 C CA . LEU A 1 88 ? -8.603 0.309 15.632 1.00 87.50 88 LEU A CA 1
ATOM 704 C C . LEU A 1 88 ? -8.525 -1.145 16.093 1.00 87.50 88 LEU A C 1
ATOM 706 O O . LEU A 1 88 ? -9.316 -1.998 15.690 1.00 87.50 88 LEU A O 1
ATOM 710 N N . TYR A 1 89 ? -7.561 -1.431 16.962 1.00 89.94 89 TYR A N 1
ATOM 711 C CA . TYR A 1 89 ? -7.461 -2.727 17.621 1.00 89.94 89 TYR A CA 1
ATOM 712 C C . TYR A 1 89 ? -8.273 -2.699 18.914 1.00 89.94 89 TYR A C 1
ATOM 714 O O . TYR A 1 89 ? -8.016 -1.863 19.784 1.00 89.94 89 TYR A O 1
ATOM 722 N N . PHE A 1 90 ? -9.168 -3.670 19.103 1.00 91.44 90 PHE A N 1
ATOM 723 C CA . PHE A 1 90 ? -9.985 -3.772 20.317 1.00 91.44 90 PHE A CA 1
ATOM 724 C C . PHE A 1 90 ? -9.123 -3.834 21.590 1.00 91.44 90 PHE A C 1
ATOM 726 O O . PHE A 1 90 ? -9.443 -3.232 22.613 1.00 91.44 90 PHE A O 1
ATOM 733 N N . ARG A 1 91 ? -7.946 -4.476 21.514 1.00 91.88 91 ARG A N 1
ATOM 734 C CA . ARG A 1 91 ? -6.987 -4.523 22.630 1.00 91.88 91 ARG A CA 1
ATOM 735 C C . ARG A 1 91 ? -6.523 -3.141 23.099 1.00 91.88 91 ARG A C 1
ATOM 737 O O . ARG A 1 91 ? -6.231 -2.988 24.276 1.00 91.88 91 ARG A O 1
ATOM 744 N N . GLU A 1 92 ? -6.411 -2.159 22.200 1.00 90.19 92 GLU A N 1
ATOM 745 C CA . GLU A 1 92 ? -5.974 -0.806 22.566 1.00 90.19 92 GLU A CA 1
ATOM 746 C C . GLU A 1 92 ? -7.096 -0.067 23.299 1.00 90.19 92 GLU A C 1
ATOM 748 O O . GLU A 1 92 ? -6.821 0.650 24.255 1.00 90.19 92 GLU A O 1
ATOM 753 N N . MET A 1 93 ? -8.361 -0.323 22.946 1.00 90.88 93 MET A N 1
ATOM 754 C CA . MET A 1 93 ? -9.503 0.165 23.725 1.00 90.88 93 MET A CA 1
ATOM 755 C C . MET A 1 93 ? -9.515 -0.435 25.129 1.00 90.88 93 MET A C 1
ATOM 757 O O . MET A 1 93 ? -9.701 0.298 26.094 1.00 90.88 93 MET A O 1
ATOM 761 N N . LYS A 1 94 ? -9.216 -1.734 25.265 1.00 92.94 94 LYS A N 1
ATOM 762 C CA . LYS A 1 94 ? -9.113 -2.401 26.576 1.00 92.94 94 LYS A CA 1
ATOM 763 C C . LYS A 1 94 ? -7.987 -1.873 27.472 1.00 92.94 94 LYS A C 1
ATOM 765 O O . LYS A 1 94 ? -8.004 -2.121 28.671 1.00 92.94 94 LYS A O 1
ATOM 770 N N . LYS A 1 95 ? -7.007 -1.145 26.923 1.00 92.75 95 LYS A N 1
ATOM 771 C CA . LYS A 1 95 ? -6.005 -0.431 27.736 1.00 92.75 95 LYS A CA 1
ATOM 772 C C . LYS A 1 95 ? -6.571 0.844 28.361 1.00 92.75 95 LYS A C 1
ATOM 774 O O . LYS A 1 95 ? -6.091 1.261 29.408 1.00 92.75 95 LYS A O 1
ATOM 779 N N . ALA A 1 96 ? -7.550 1.470 27.710 1.00 90.31 96 ALA A N 1
ATOM 780 C CA . ALA A 1 96 ? -8.154 2.732 28.135 1.00 90.31 96 ALA A CA 1
ATOM 781 C C . ALA A 1 96 ? -9.491 2.548 28.879 1.00 90.31 96 ALA A C 1
ATOM 783 O O . ALA A 1 96 ? -9.915 3.442 29.612 1.00 90.31 96 ALA A O 1
ATOM 784 N N . LEU A 1 97 ? -10.162 1.410 28.681 1.00 93.44 97 LEU A N 1
ATOM 785 C CA . LEU A 1 97 ? -11.507 1.117 29.172 1.00 93.44 97 LEU A CA 1
ATOM 786 C C . LEU A 1 97 ? -11.602 -0.312 29.744 1.00 93.44 97 LEU A C 1
ATOM 788 O O . LEU A 1 97 ? -10.980 -1.221 29.191 1.00 93.44 97 LEU A O 1
ATOM 792 N N . PRO A 1 98 ? -12.428 -0.545 30.784 1.00 94.25 98 PRO A N 1
ATOM 793 C CA . PRO A 1 98 ? -12.858 -1.886 31.185 1.00 94.25 98 PRO A CA 1
ATOM 794 C C . PRO A 1 98 ? -13.487 -2.658 30.017 1.00 94.25 98 PRO A C 1
ATOM 796 O O . PRO A 1 98 ? -14.093 -2.057 29.133 1.00 94.25 98 PRO A O 1
ATOM 799 N N . GLU A 1 99 ? -13.396 -3.990 30.023 1.00 92.62 99 GLU A N 1
ATOM 800 C CA . GLU A 1 99 ? -13.809 -4.831 28.886 1.00 92.62 99 GLU A CA 1
ATOM 801 C C . GLU A 1 99 ? -15.279 -4.646 28.475 1.00 92.62 99 GLU A C 1
ATOM 803 O O . GLU A 1 99 ? -15.560 -4.470 27.290 1.00 92.62 99 GLU A O 1
ATOM 808 N N . GLU A 1 100 ? -16.205 -4.586 29.435 1.00 92.38 100 GLU A N 1
ATOM 809 C CA . GLU A 1 100 ? -17.624 -4.329 29.148 1.00 92.38 100 GLU A CA 1
ATOM 810 C C . GLU A 1 100 ? -17.863 -2.942 28.534 1.00 92.38 100 GLU A C 1
ATOM 812 O O . GLU A 1 100 ? -18.716 -2.773 27.664 1.00 92.38 100 GLU A O 1
ATOM 817 N N . GLU A 1 101 ? -17.115 -1.932 28.984 1.00 93.19 101 GLU A N 1
ATOM 818 C CA . GLU A 1 101 ? -17.219 -0.560 28.479 1.00 93.19 101 GLU A CA 1
ATOM 819 C C . GLU A 1 101 ? -16.607 -0.462 27.074 1.00 93.19 101 GLU A C 1
ATOM 821 O O . GLU A 1 101 ? -17.202 0.139 26.182 1.00 93.19 101 GLU A O 1
ATOM 826 N N . ALA A 1 102 ? -15.475 -1.130 26.837 1.00 93.00 102 ALA A N 1
ATOM 827 C CA . ALA A 1 102 ? -14.852 -1.232 25.523 1.00 93.00 102 ALA A CA 1
ATOM 828 C C . ALA A 1 102 ? -15.775 -1.918 24.502 1.00 93.00 102 ALA A C 1
ATOM 830 O O . ALA A 1 102 ? -15.905 -1.421 23.384 1.00 93.00 102 ALA A O 1
ATOM 831 N N . ALA A 1 103 ? -16.447 -3.011 24.884 1.00 93.44 103 ALA A N 1
ATOM 832 C CA . ALA A 1 103 ? -17.405 -3.713 24.027 1.00 93.44 103 ALA A CA 1
ATOM 833 C C . ALA A 1 103 ? -18.601 -2.820 23.655 1.00 93.44 103 ALA A C 1
ATOM 835 O O . ALA A 1 103 ? -18.928 -2.682 22.479 1.00 93.44 103 ALA A O 1
ATOM 836 N N . LYS A 1 104 ? -19.187 -2.114 24.635 1.00 94.00 104 LYS A N 1
ATOM 837 C CA . LYS A 1 104 ? -20.273 -1.148 24.383 1.00 94.00 104 LYS A CA 1
ATOM 838 C C . LYS A 1 104 ? -19.855 -0.047 23.410 1.00 94.00 104 LYS A C 1
ATOM 840 O O . LYS A 1 104 ? -20.627 0.319 22.527 1.00 94.00 104 LYS A O 1
ATOM 845 N N . VAL A 1 105 ? -18.640 0.481 23.567 1.00 93.69 105 VAL A N 1
ATOM 846 C CA . VAL A 1 105 ? -18.110 1.510 22.666 1.00 93.69 105 VAL A CA 1
ATOM 847 C C . VAL A 1 105 ? -17.871 0.953 21.265 1.00 93.69 105 VAL A C 1
ATOM 849 O O . VAL A 1 105 ? -18.220 1.614 20.293 1.00 93.69 105 VAL A O 1
ATOM 852 N N . TRP A 1 106 ? -17.341 -0.263 21.142 1.00 93.44 106 TRP A N 1
ATOM 853 C CA . TRP A 1 106 ? -17.139 -0.927 19.853 1.00 93.44 106 TRP A CA 1
ATOM 854 C C . TRP A 1 106 ? -18.450 -1.107 19.077 1.00 93.44 106 TRP A C 1
ATOM 856 O O . TRP A 1 106 ? -18.538 -0.734 17.904 1.00 93.44 106 TRP A O 1
ATOM 866 N N . ASP A 1 107 ? -19.489 -1.605 19.747 1.00 93.75 107 ASP A N 1
ATOM 867 C CA . ASP A 1 107 ? -20.812 -1.792 19.149 1.00 93.75 107 ASP A CA 1
ATOM 868 C C . ASP A 1 107 ? -21.437 -0.460 18.731 1.00 93.75 107 ASP A C 1
ATOM 870 O O . ASP A 1 107 ? -22.029 -0.351 17.655 1.00 93.75 107 ASP A O 1
ATOM 874 N N . TRP A 1 108 ? -21.293 0.575 19.564 1.00 94.62 108 TRP A N 1
ATOM 875 C CA . TRP A 1 108 ? -21.791 1.912 19.253 1.00 94.62 108 TRP A CA 1
ATOM 876 C C . TRP A 1 108 ? -21.078 2.508 18.030 1.00 94.62 108 TRP A C 1
ATOM 878 O O . TRP A 1 108 ? -21.741 3.001 17.118 1.00 94.62 108 TRP A O 1
ATOM 888 N N . LEU A 1 109 ? -19.746 2.401 17.962 1.00 93.50 109 LEU A N 1
ATOM 889 C CA . LEU A 1 109 ? -18.945 2.886 16.831 1.00 93.50 109 LEU A CA 1
ATOM 890 C C . LEU A 1 109 ? -19.304 2.171 15.526 1.00 93.50 109 LEU A C 1
ATOM 892 O O . LEU A 1 109 ? -19.379 2.807 14.477 1.00 93.50 109 LEU A O 1
ATOM 896 N N . THR A 1 110 ? -19.553 0.862 15.604 1.00 92.50 110 THR A N 1
ATOM 897 C CA . THR A 1 110 ? -19.983 0.052 14.459 1.00 92.50 110 THR A CA 1
ATOM 898 C C . THR A 1 110 ? -21.366 0.494 13.974 1.00 92.50 110 THR A C 1
ATOM 900 O O . THR A 1 110 ? -21.561 0.705 12.782 1.00 92.50 110 THR A O 1
ATOM 903 N N . LYS A 1 111 ? -22.319 0.725 14.891 1.00 93.94 111 LYS A N 1
ATOM 904 C CA . LYS A 1 111 ? -23.673 1.211 14.556 1.00 93.94 111 LYS A CA 1
ATOM 905 C C . LYS A 1 111 ? -23.694 2.614 13.952 1.00 93.94 111 LYS A C 1
ATOM 907 O O . LYS A 1 111 ? -24.587 2.910 13.168 1.00 93.94 111 LYS A O 1
ATOM 912 N N . LYS A 1 112 ? -22.755 3.483 14.336 1.00 91.94 112 LYS A N 1
ATOM 913 C CA . LYS A 1 112 ? -22.599 4.829 13.756 1.00 91.94 112 LYS A CA 1
ATOM 914 C C . LYS A 1 112 ? -21.793 4.826 12.453 1.00 91.94 112 LYS A C 1
ATOM 916 O O . LYS A 1 112 ? -21.571 5.899 11.906 1.00 91.94 112 LYS A O 1
ATOM 921 N N . GLU A 1 113 ? -21.338 3.659 11.989 1.00 92.69 113 GLU A N 1
ATOM 922 C CA . GLU A 1 113 ? -20.489 3.497 10.800 1.00 92.69 113 GLU A CA 1
ATOM 923 C C . GLU A 1 113 ? -19.157 4.263 10.890 1.00 92.69 113 GLU A C 1
ATOM 925 O O . GLU A 1 113 ? -18.545 4.624 9.889 1.00 92.69 113 GLU A O 1
ATOM 930 N N . TRP A 1 114 ? -18.667 4.512 12.108 1.00 92.06 114 TRP A N 1
ATOM 931 C CA . TRP A 1 114 ? -17.369 5.166 12.321 1.00 92.06 114 TRP A CA 1
ATOM 932 C C . TRP A 1 114 ? -16.210 4.182 12.199 1.00 92.06 114 TRP A C 1
ATOM 934 O O . TRP A 1 114 ? -15.074 4.583 11.929 1.00 92.06 114 TRP A O 1
ATOM 944 N N . ILE A 1 115 ? -16.499 2.896 12.396 1.00 92.19 115 ILE A N 1
ATOM 945 C CA . ILE A 1 115 ? -15.571 1.791 12.192 1.00 92.19 115 ILE A CA 1
ATOM 946 C C . ILE A 1 115 ? -16.255 0.668 11.411 1.00 92.19 115 ILE A C 1
ATOM 948 O O . ILE A 1 115 ? -17.468 0.488 11.500 1.00 92.19 115 ILE A O 1
ATOM 952 N N . TYR A 1 116 ? -15.454 -0.127 10.706 1.00 90.12 116 TYR A N 1
ATOM 953 C CA . TYR A 1 116 ? -15.886 -1.354 10.043 1.00 90.12 116 TYR A CA 1
ATOM 954 C C . TYR A 1 116 ? -15.086 -2.553 10.569 1.00 90.12 116 TYR A C 1
ATOM 956 O O . TYR A 1 116 ? -13.862 -2.577 10.384 1.00 90.12 116 TYR A O 1
ATOM 964 N N . PRO A 1 117 ? -15.723 -3.544 11.224 1.00 88.88 117 PRO A N 1
ATOM 965 C CA . PRO A 1 117 ? -15.041 -4.743 11.703 1.00 88.88 117 PRO A CA 1
ATOM 966 C C . PRO A 1 117 ? -14.395 -5.526 10.551 1.00 88.88 117 PRO A C 1
ATOM 968 O O . PRO A 1 117 ? -15.066 -6.004 9.642 1.00 88.88 117 PRO A O 1
ATOM 971 N N . LEU A 1 118 ? -13.072 -5.676 10.604 1.00 84.44 118 LEU A N 1
ATOM 972 C CA . LEU A 1 118 ? -12.283 -6.484 9.666 1.00 84.44 118 LEU A CA 1
ATOM 973 C C . LEU A 1 118 ? -12.069 -7.899 10.204 1.00 84.44 118 LEU A C 1
ATOM 975 O O . LEU A 1 118 ? -12.094 -8.873 9.457 1.00 84.44 118 LEU A O 1
ATOM 979 N N . ILE A 1 119 ? -11.850 -8.000 11.516 1.00 85.75 119 ILE A N 1
ATOM 980 C CA . ILE A 1 119 ? -11.822 -9.253 12.263 1.00 85.75 119 ILE A CA 1
ATOM 981 C C . ILE A 1 119 ? -12.725 -9.045 13.467 1.00 85.75 119 ILE A C 1
ATOM 983 O O . ILE A 1 119 ? -12.446 -8.184 14.309 1.00 85.75 119 ILE A O 1
ATOM 987 N N . ASP A 1 120 ? -13.791 -9.835 13.532 1.00 81.31 120 ASP A N 1
ATOM 988 C CA . ASP A 1 120 ? -14.848 -9.669 14.521 1.00 81.31 120 ASP A CA 1
ATOM 989 C C . ASP A 1 120 ? -14.301 -9.608 15.959 1.00 81.31 120 ASP A C 1
ATOM 991 O O . ASP A 1 120 ? -13.432 -10.396 16.352 1.00 81.31 120 ASP A O 1
ATOM 995 N N . GLY A 1 121 ? -14.743 -8.593 16.704 1.00 77.25 121 GLY A N 1
ATOM 996 C CA . GLY A 1 121 ? -14.313 -8.295 18.076 1.00 77.25 121 GLY A CA 1
ATOM 997 C C . GLY A 1 121 ? -12.810 -8.046 18.293 1.00 77.25 121 GLY A C 1
ATOM 998 O O . GLY A 1 121 ? -12.354 -8.024 19.437 1.00 77.25 121 GLY A O 1
ATOM 999 N N . LYS A 1 122 ? -11.999 -7.897 17.235 1.00 85.75 122 LYS A N 1
ATOM 1000 C CA . LYS A 1 122 ? -10.531 -7.782 17.352 1.00 85.75 122 LYS A CA 1
ATOM 1001 C C . LYS A 1 122 ? -9.959 -6.569 16.6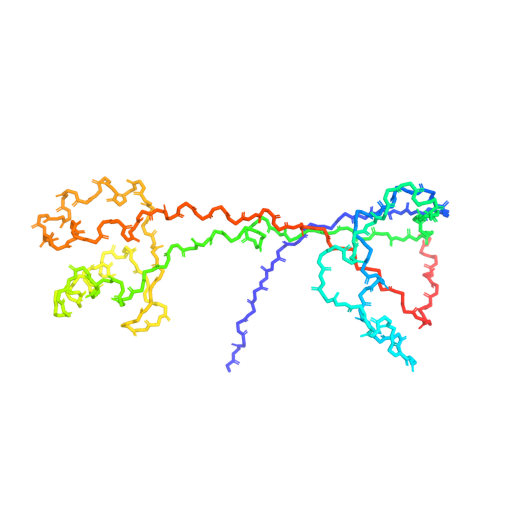39 1.00 85.75 122 LYS A C 1
ATOM 1003 O O . LYS A 1 122 ? -9.085 -5.897 17.196 1.00 85.75 122 LYS A O 1
ATOM 1008 N N . LEU A 1 123 ? -10.405 -6.319 15.413 1.00 88.62 123 LEU A N 1
ATOM 1009 C CA . LEU A 1 123 ? -9.789 -5.351 14.514 1.00 88.62 123 LEU A CA 1
ATOM 1010 C C . LEU A 1 123 ? -10.840 -4.704 13.624 1.00 88.62 123 LEU A C 1
ATOM 1012 O O . LEU A 1 123 ? -11.641 -5.402 13.007 1.00 88.62 123 LEU A O 1
ATOM 1016 N N . ALA A 1 124 ? -10.794 -3.383 13.524 1.00 88.69 124 ALA A N 1
ATOM 1017 C CA . ALA A 1 124 ? -11.655 -2.614 12.645 1.00 88.69 124 ALA A CA 1
ATOM 1018 C C . ALA A 1 124 ? -10.846 -1.573 11.871 1.00 88.69 124 ALA A C 1
ATOM 1020 O O . ALA A 1 124 ? -9.845 -1.051 12.369 1.00 88.69 124 ALA A O 1
ATOM 1021 N N . GLY A 1 125 ? -11.287 -1.270 10.654 1.00 87.62 125 GLY A N 1
ATOM 1022 C CA . GLY A 1 125 ? -10.849 -0.077 9.938 1.00 87.62 125 GLY A CA 1
ATOM 1023 C C . GLY A 1 125 ? -11.623 1.133 10.450 1.00 87.62 125 GLY A C 1
ATOM 1024 O O . GLY A 1 125 ? -12.836 1.042 10.634 1.00 87.62 125 GLY A O 1
ATOM 1025 N N . ILE A 1 126 ? -10.945 2.251 10.701 1.00 87.44 126 ILE A N 1
ATOM 1026 C CA . ILE A 1 126 ? -11.600 3.526 11.007 1.00 87.44 126 ILE A CA 1
ATOM 1027 C C . ILE A 1 126 ? -12.083 4.131 9.686 1.00 87.44 126 ILE A C 1
ATOM 1029 O O . ILE A 1 126 ? -11.298 4.297 8.752 1.00 87.44 126 ILE A O 1
ATOM 1033 N N . LEU A 1 127 ? -13.381 4.425 9.616 1.00 86.31 127 LEU A N 1
ATOM 1034 C CA . LEU A 1 127 ? -14.040 5.001 8.442 1.00 86.31 127 LEU A CA 1
ATOM 1035 C C . LEU A 1 127 ? -14.235 6.512 8.561 1.00 86.31 127 LEU A C 1
ATOM 1037 O O . LEU A 1 127 ? -14.267 7.208 7.551 1.00 86.31 127 LEU A O 1
ATOM 1041 N N . ILE A 1 128 ? -14.370 7.022 9.785 1.00 84.56 128 ILE A N 1
ATOM 1042 C CA . ILE A 1 128 ? -14.545 8.452 10.017 1.00 84.56 128 ILE A CA 1
ATOM 1043 C C . ILE A 1 128 ? -13.219 9.206 9.857 1.00 84.56 128 ILE A C 1
ATOM 1045 O O . ILE A 1 128 ? -12.208 8.864 10.475 1.00 84.56 128 ILE A O 1
ATOM 1049 N N . ASP A 1 129 ? -13.235 10.273 9.060 1.00 81.50 129 ASP A N 1
ATOM 1050 C CA . ASP A 1 129 ? -12.078 11.151 8.894 1.00 81.50 129 ASP A CA 1
ATOM 1051 C C . ASP A 1 129 ? -11.694 11.827 10.227 1.00 81.50 129 ASP A C 1
ATOM 1053 O O . ASP A 1 129 ? -12.575 12.333 10.931 1.00 81.50 129 ASP A O 1
ATOM 1057 N N . PRO A 1 130 ? -10.397 11.948 10.583 1.00 80.12 130 PRO A N 1
ATOM 1058 C CA . PRO A 1 130 ? -9.990 12.522 11.869 1.00 80.12 130 PRO A CA 1
ATOM 1059 C C . PRO A 1 130 ? -10.529 13.937 12.169 1.00 80.12 130 PRO A C 1
ATOM 1061 O O . PRO A 1 130 ? -10.905 14.192 13.317 1.00 80.12 130 PRO A O 1
ATOM 1064 N N . PRO A 1 131 ? -10.614 14.878 11.202 1.00 81.50 131 PRO A N 1
ATOM 1065 C CA . PRO A 1 131 ? -11.266 16.169 11.433 1.00 81.50 131 PRO A CA 1
ATOM 1066 C C . PRO A 1 131 ? -12.765 16.043 11.732 1.00 81.50 131 PRO A C 1
ATOM 1068 O O . PRO A 1 131 ? -13.267 16.739 12.614 1.00 81.50 131 PRO A O 1
ATOM 1071 N N . GLN A 1 132 ? -13.467 15.136 11.041 1.00 85.56 132 GLN A N 1
ATOM 1072 C CA . GLN A 1 132 ? -14.896 14.888 11.260 1.00 85.56 132 GLN A CA 1
ATOM 1073 C C . GLN A 1 132 ? -15.134 14.250 12.630 1.00 85.56 132 GLN A C 1
ATOM 1075 O O . GLN A 1 132 ? -16.018 14.685 13.364 1.00 85.56 132 GLN A O 1
ATOM 1080 N N . PHE A 1 133 ? -14.288 13.292 13.021 1.00 86.12 133 PHE A N 1
ATOM 1081 C CA . PHE A 1 133 ? -14.319 12.688 14.351 1.00 86.12 133 PHE A CA 1
ATOM 1082 C C . PHE A 1 133 ? -14.183 13.747 15.449 1.00 86.12 133 PHE A C 1
ATOM 1084 O O . PHE A 1 133 ? -15.005 13.796 16.360 1.00 86.12 133 PHE A O 1
ATOM 1091 N N . ARG A 1 134 ? -13.195 14.650 15.341 1.00 85.31 134 ARG A N 1
ATOM 1092 C CA . ARG A 1 134 ? -12.999 15.743 16.314 1.00 85.31 134 ARG A CA 1
ATOM 1093 C C . ARG A 1 134 ? -14.219 16.654 16.430 1.00 85.31 134 ARG A C 1
ATOM 1095 O O . ARG A 1 134 ? -14.547 17.071 17.535 1.00 85.31 134 ARG A O 1
ATOM 1102 N N . ALA A 1 135 ? -14.869 16.965 15.311 1.00 88.75 135 ALA A N 1
ATOM 1103 C CA . ALA A 1 135 ? -16.055 17.814 15.296 1.00 88.75 135 ALA A CA 1
ATOM 1104 C C . ALA A 1 135 ? -17.285 17.119 15.906 1.00 88.75 135 ALA A C 1
ATOM 1106 O O . ALA A 1 135 ? -18.068 17.764 16.598 1.00 88.75 135 ALA A O 1
ATOM 1107 N N . ALA A 1 136 ? -17.445 15.812 15.680 1.00 89.38 136 ALA A N 1
ATOM 1108 C CA . ALA A 1 136 ? -18.584 15.037 16.171 1.00 89.38 136 ALA A CA 1
ATOM 1109 C C . ALA A 1 136 ? -18.426 14.550 17.624 1.00 89.38 136 ALA A C 1
ATOM 1111 O O . ALA A 1 136 ? -19.426 14.252 18.282 1.00 89.38 136 ALA A O 1
ATOM 1112 N N . LEU A 1 137 ? -17.192 14.478 18.139 1.00 88.12 137 LEU A N 1
ATOM 1113 C CA . LEU A 1 137 ? -16.881 13.942 19.467 1.00 88.12 137 LEU A CA 1
ATOM 1114 C C . LEU A 1 137 ? -17.670 14.604 20.614 1.00 88.12 137 LEU A C 1
ATOM 1116 O O . LEU A 1 137 ? -18.199 13.852 21.430 1.00 88.12 137 LEU A O 1
ATOM 1120 N N . PRO A 1 138 ? -17.828 15.944 20.697 1.00 90.75 138 PRO A N 1
ATOM 1121 C CA . PRO A 1 138 ? -18.533 16.567 21.819 1.00 90.75 138 PRO A CA 1
ATOM 1122 C C . PRO A 1 138 ? -20.005 16.157 21.919 1.00 90.75 138 PRO A C 1
ATOM 1124 O O . PRO A 1 138 ? -20.525 16.007 23.022 1.00 90.75 138 PRO A O 1
ATOM 1127 N N . GLU A 1 139 ? -20.679 15.967 20.781 1.00 91.44 139 GLU A N 1
ATOM 1128 C CA . GLU A 1 139 ? -22.072 15.515 20.752 1.00 91.44 139 GLU A CA 1
ATOM 1129 C C . GLU A 1 139 ? -22.160 14.013 21.033 1.00 91.44 139 GLU A C 1
ATOM 1131 O O . GLU A 1 139 ? -22.928 13.580 21.889 1.00 91.44 139 GLU A O 1
ATOM 1136 N N . ALA A 1 140 ? -21.295 13.218 20.400 1.00 88.75 140 ALA A N 1
ATOM 1137 C CA . ALA A 1 140 ? -21.216 11.777 20.621 1.00 88.75 140 ALA A CA 1
ATOM 1138 C C . ALA A 1 140 ? -20.894 11.414 22.084 1.00 88.75 140 ALA A C 1
ATOM 1140 O O . ALA A 1 140 ? -21.456 10.469 22.637 1.00 88.75 140 ALA A O 1
ATOM 1141 N N . ALA A 1 141 ? -20.038 12.192 22.752 1.00 89.56 141 ALA A N 1
ATOM 1142 C CA . ALA A 1 141 ? -19.670 11.992 24.152 1.00 89.56 141 ALA A CA 1
ATOM 1143 C C . ALA A 1 141 ? -20.833 12.247 25.132 1.00 89.56 141 ALA A C 1
ATOM 1145 O O . ALA A 1 141 ? -20.772 11.790 26.278 1.00 89.56 141 ALA A O 1
ATOM 1146 N N . LYS A 1 142 ? -21.907 12.930 24.702 1.00 90.38 142 LYS A N 1
ATOM 1147 C CA . LYS A 1 142 ? -23.151 13.035 25.483 1.00 90.38 142 LYS A CA 1
ATOM 1148 C C . LYS A 1 142 ? -23.916 11.713 25.496 1.00 90.38 142 LYS A C 1
ATOM 1150 O O . LYS A 1 142 ? -24.462 11.358 26.537 1.00 90.38 142 LYS A O 1
ATOM 1155 N N . GLU A 1 143 ? -23.925 10.984 24.376 1.00 89.06 143 GLU A N 1
ATOM 1156 C CA . GLU A 1 143 ? -24.501 9.634 24.288 1.00 89.06 143 GLU A CA 1
ATOM 1157 C C . GLU A 1 143 ? -23.616 8.611 25.018 1.00 89.06 143 GLU A C 1
ATOM 1159 O O . GLU A 1 143 ? -24.118 7.744 25.734 1.00 89.06 143 GLU A O 1
ATOM 1164 N N . LEU A 1 144 ? -22.291 8.718 24.854 1.00 89.69 144 LEU A N 1
ATOM 1165 C CA . LEU A 1 144 ? -21.336 7.744 25.372 1.00 89.69 144 LEU A CA 1
ATOM 1166 C C . LEU A 1 144 ? -20.042 8.411 25.864 1.00 89.69 144 LEU A C 1
ATOM 1168 O O . LEU A 1 144 ? -19.062 8.539 25.129 1.00 89.69 144 LEU A O 1
ATOM 1172 N N . ARG A 1 145 ? -20.011 8.789 27.150 1.00 88.69 145 ARG A N 1
ATOM 1173 C CA . ARG A 1 145 ? -18.874 9.503 27.781 1.00 88.69 145 ARG A CA 1
ATOM 1174 C C . ARG A 1 145 ? -17.516 8.816 27.600 1.00 88.69 145 ARG A C 1
ATOM 1176 O O . ARG A 1 145 ? -16.487 9.484 27.563 1.00 88.69 145 ARG A O 1
ATOM 1183 N N . SER A 1 146 ? -17.504 7.492 27.488 1.00 90.31 146 SER A N 1
ATOM 1184 C CA . SER A 1 146 ? -16.312 6.659 27.306 1.00 90.31 146 SER A CA 1
ATOM 1185 C C . SER A 1 146 ? -15.531 6.974 26.024 1.00 90.31 146 SER A C 1
ATOM 1187 O O . SER A 1 146 ? -14.340 6.672 25.957 1.00 90.31 146 SER A O 1
ATOM 1189 N N . LEU A 1 147 ? -16.164 7.615 25.031 1.00 88.31 147 LEU A N 1
ATOM 1190 C CA . LEU A 1 147 ? -15.523 8.025 23.777 1.00 88.31 147 LEU A CA 1
ATOM 1191 C C . LEU A 1 147 ? -14.353 8.996 23.994 1.00 88.31 147 LEU A C 1
ATOM 1193 O O . LEU A 1 147 ? -13.330 8.875 23.324 1.00 88.31 147 LEU A O 1
ATOM 1197 N N . GLU A 1 148 ? -14.448 9.900 24.975 1.00 88.94 148 GLU A N 1
ATOM 1198 C CA . GLU A 1 148 ? -13.365 10.844 25.300 1.00 88.94 148 GLU A CA 1
ATOM 1199 C C . GLU A 1 148 ? -12.073 10.124 25.703 1.00 88.94 148 GLU A C 1
ATOM 1201 O O . GLU A 1 148 ? -10.975 10.536 25.327 1.00 88.94 148 GLU A O 1
ATOM 1206 N N . LYS A 1 149 ? -12.192 8.991 26.4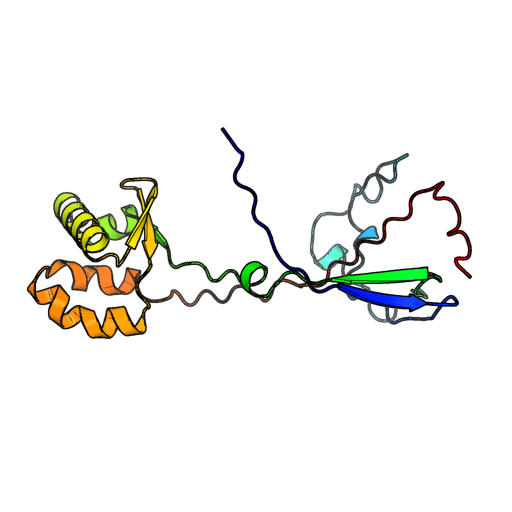08 1.00 90.12 149 LYS A N 1
ATOM 1207 C CA . LYS A 1 149 ? -11.039 8.203 26.868 1.00 90.12 149 LYS A CA 1
ATOM 1208 C C . LYS A 1 149 ? -10.290 7.517 25.724 1.00 90.12 149 LYS A C 1
ATOM 1210 O O . LYS A 1 149 ? -9.135 7.142 25.902 1.00 90.12 149 LYS A O 1
ATOM 1215 N N . ILE A 1 150 ? -10.926 7.347 24.563 1.00 88.69 150 ILE A N 1
ATOM 1216 C CA . ILE A 1 150 ? -10.336 6.673 23.398 1.00 88.69 150 ILE A CA 1
ATOM 1217 C C . ILE A 1 150 ? -10.077 7.611 22.218 1.00 88.69 150 ILE A C 1
ATOM 1219 O O . ILE A 1 150 ? -9.664 7.143 21.159 1.00 88.69 150 ILE A O 1
ATOM 1223 N N . ARG A 1 151 ? -10.275 8.925 22.377 1.00 87.94 151 ARG A N 1
ATOM 1224 C CA . ARG A 1 151 ? -10.142 9.902 21.283 1.00 87.94 151 ARG A CA 1
ATOM 1225 C C . ARG A 1 151 ? -8.787 9.832 20.573 1.00 87.94 151 ARG A C 1
ATOM 1227 O O . ARG A 1 151 ? -8.720 9.934 19.354 1.00 87.94 151 ARG A O 1
ATOM 1234 N N . GLU A 1 152 ? -7.714 9.595 21.329 1.00 85.81 152 GLU A N 1
ATOM 1235 C CA . GLU A 1 152 ? -6.343 9.528 20.812 1.00 85.81 152 GLU A CA 1
ATOM 1236 C C . GLU A 1 152 ? -6.128 8.311 19.897 1.00 85.81 152 GLU A C 1
ATOM 1238 O O . GLU A 1 152 ? -5.212 8.309 19.079 1.00 85.81 152 GLU A O 1
ATOM 1243 N N . LEU A 1 153 ? -6.985 7.284 19.990 1.00 86.12 153 LEU A N 1
ATOM 1244 C CA . LEU A 1 153 ? -6.935 6.117 19.105 1.00 86.12 153 LEU A CA 1
ATOM 1245 C C . LEU A 1 153 ? -7.430 6.433 17.684 1.00 86.12 153 LEU A C 1
ATOM 1247 O O . LEU A 1 153 ? -7.074 5.712 16.756 1.00 86.12 153 LEU A O 1
ATOM 1251 N N . PHE A 1 154 ? -8.216 7.502 17.514 1.00 80.38 154 PHE A N 1
ATOM 1252 C CA . PHE A 1 154 ? -8.747 7.965 16.225 1.00 80.38 154 PHE A CA 1
ATOM 1253 C C . PHE A 1 154 ? -7.899 9.068 15.587 1.00 80.38 154 PHE A C 1
ATOM 1255 O O . PHE A 1 154 ? -8.126 9.451 14.439 1.00 80.38 154 PHE A O 1
ATOM 1262 N N . LEU A 1 155 ? -6.920 9.602 16.319 1.00 73.19 155 LEU A N 1
ATOM 1263 C CA . LEU A 1 155 ? -6.016 10.602 15.777 1.00 73.19 155 LEU A CA 1
ATOM 1264 C C . LEU A 1 155 ? -4.902 9.915 14.980 1.00 73.19 155 LEU A C 1
ATOM 1266 O O . LEU A 1 155 ? -4.361 8.899 15.427 1.00 73.19 155 LEU A O 1
ATOM 1270 N N . PRO A 1 156 ? -4.531 10.453 13.804 1.00 64.56 156 PRO A N 1
ATOM 1271 C CA . PRO A 1 156 ? -3.471 9.874 13.001 1.00 64.56 156 PRO A CA 1
ATOM 1272 C C . PRO A 1 156 ? -2.184 9.854 13.824 1.00 64.56 156 PRO A C 1
ATOM 1274 O O . PRO A 1 156 ? -1.655 10.897 14.213 1.00 64.56 156 PRO A O 1
ATOM 1277 N N . ARG A 1 157 ? -1.658 8.652 14.080 1.00 61.41 157 ARG A N 1
ATOM 1278 C CA . ARG A 1 157 ? -0.276 8.516 14.534 1.00 61.41 157 ARG A CA 1
ATOM 1279 C C . ARG A 1 157 ? 0.583 9.006 13.385 1.00 61.41 157 ARG A C 1
ATOM 1281 O O . ARG A 1 157 ? 0.415 8.515 12.269 1.00 61.41 157 ARG A O 1
ATOM 1288 N N . ASN A 1 158 ? 1.457 9.974 13.650 1.00 50.00 158 ASN A N 1
ATOM 1289 C CA . ASN A 1 158 ? 2.348 10.577 12.663 1.00 50.00 158 ASN A CA 1
ATOM 1290 C C . ASN A 1 158 ? 3.353 9.525 12.154 1.00 50.00 158 ASN A C 1
ATOM 1292 O O . ASN A 1 158 ? 4.504 9.470 12.568 1.00 50.00 158 ASN A O 1
ATOM 1296 N N . THR A 1 159 ? 2.866 8.614 11.322 1.00 48.34 159 THR A N 1
ATOM 1297 C CA . THR A 1 159 ? 3.607 7.526 10.702 1.00 48.34 159 THR A CA 1
ATOM 1298 C C . THR A 1 159 ? 3.837 7.958 9.270 1.00 48.34 159 THR A C 1
ATOM 1300 O O . THR A 1 159 ? 3.107 7.597 8.353 1.00 48.34 159 THR A O 1
ATOM 1303 N N . GLN A 1 160 ? 4.840 8.815 9.085 1.00 42.97 160 GLN A N 1
ATOM 1304 C CA . GLN A 1 160 ? 5.403 9.016 7.760 1.00 42.97 160 GLN A CA 1
ATOM 1305 C C . GLN A 1 160 ? 6.139 7.730 7.396 1.00 42.97 160 GLN A C 1
ATOM 1307 O O . GLN A 1 160 ? 7.260 7.495 7.842 1.00 42.97 160 GLN A O 1
ATOM 1312 N N . PHE A 1 161 ? 5.486 6.869 6.618 1.00 39.12 161 PHE A N 1
ATOM 1313 C CA . PHE A 1 161 ? 6.221 5.847 5.891 1.00 39.12 161 PHE A CA 1
ATOM 1314 C C . PHE A 1 161 ? 7.138 6.558 4.892 1.00 39.12 161 PHE A C 1
ATOM 1316 O O . PHE A 1 161 ? 6.683 7.485 4.211 1.00 39.12 161 PHE A O 1
ATOM 1323 N N . PRO A 1 162 ? 8.424 6.174 4.808 1.00 38.91 162 PRO A N 1
ATOM 1324 C CA . PRO A 1 162 ? 9.301 6.739 3.801 1.00 38.91 162 PRO A CA 1
ATOM 1325 C C . PRO A 1 162 ? 8.700 6.457 2.417 1.00 38.91 162 PRO A C 1
ATOM 1327 O O . PRO A 1 162 ? 8.111 5.390 2.218 1.00 38.91 162 PRO A O 1
ATOM 1330 N N . PRO A 1 163 ? 8.817 7.392 1.460 1.00 45.06 163 PRO A N 1
ATOM 1331 C CA . PRO A 1 163 ? 8.364 7.152 0.100 1.00 45.06 163 PRO A CA 1
ATOM 1332 C C . PRO A 1 163 ? 9.055 5.895 -0.431 1.00 45.06 163 PRO A C 1
ATOM 1334 O O . PRO A 1 163 ? 10.279 5.856 -0.572 1.00 45.06 163 PRO A O 1
ATOM 1337 N N . VAL A 1 164 ? 8.271 4.849 -0.685 1.00 42.84 164 VAL A N 1
ATOM 1338 C CA . VAL A 1 164 ? 8.786 3.621 -1.285 1.00 42.84 164 VAL A CA 1
ATOM 1339 C C . VAL A 1 164 ? 9.186 3.955 -2.729 1.00 42.84 164 VAL A C 1
ATOM 1341 O O . VAL A 1 164 ? 8.430 4.638 -3.425 1.00 42.84 164 VAL A O 1
ATOM 1344 N N . PRO A 1 165 ? 10.371 3.540 -3.209 1.00 42.19 165 PRO A N 1
ATOM 1345 C CA . PRO A 1 165 ? 10.765 3.790 -4.589 1.00 42.19 165 PRO A CA 1
ATOM 1346 C C . PRO A 1 165 ? 9.778 3.139 -5.573 1.00 42.19 165 PRO A C 1
ATOM 1348 O O . PRO A 1 165 ? 9.683 1.919 -5.668 1.00 42.19 165 PRO A O 1
ATOM 1351 N N . ASN A 1 166 ? 9.061 3.959 -6.344 1.00 41.97 166 ASN A N 1
ATOM 1352 C CA . ASN A 1 166 ? 8.025 3.522 -7.294 1.00 41.97 166 ASN A CA 1
ATOM 1353 C C . ASN A 1 166 ? 8.560 3.114 -8.680 1.00 41.97 166 ASN A C 1
ATOM 1355 O O . ASN A 1 166 ? 7.808 3.123 -9.652 1.00 41.97 166 ASN A O 1
ATOM 1359 N N . ARG A 1 167 ? 9.854 2.801 -8.817 1.00 41.09 167 ARG A N 1
ATOM 1360 C CA . ARG A 1 167 ? 10.465 2.491 -10.119 1.00 41.09 167 ARG A CA 1
ATOM 1361 C C . ARG A 1 167 ? 11.023 1.079 -10.119 1.00 41.09 167 ARG A C 1
ATOM 1363 O O . ARG A 1 167 ? 12.102 0.837 -9.592 1.00 41.09 167 ARG A O 1
ATOM 1370 N N . TRP A 1 168 ? 10.284 0.176 -10.751 1.00 47.88 168 TRP A N 1
ATOM 1371 C CA . TRP A 1 168 ? 10.734 -1.180 -11.033 1.00 47.88 168 TRP A CA 1
ATOM 1372 C C . TRP A 1 168 ? 11.026 -1.279 -12.526 1.00 47.88 168 TRP A C 1
ATOM 1374 O O . TRP A 1 168 ? 10.137 -1.100 -13.355 1.00 47.88 168 TRP A O 1
ATOM 1384 N N . ILE A 1 169 ? 12.281 -1.552 -12.872 1.00 38.06 169 ILE A N 1
ATOM 1385 C CA . ILE A 1 169 ? 12.675 -1.892 -14.237 1.00 38.06 169 ILE A CA 1
ATOM 1386 C C . ILE A 1 169 ? 12.642 -3.418 -14.319 1.00 38.06 169 ILE A C 1
ATOM 1388 O O . ILE A 1 169 ? 13.487 -4.089 -13.735 1.00 38.06 169 ILE A O 1
ATOM 1392 N N . ILE A 1 170 ? 11.660 -3.978 -15.027 1.00 38.91 170 ILE A N 1
ATOM 1393 C CA . ILE A 1 170 ? 11.645 -5.409 -15.355 1.00 38.91 170 ILE A CA 1
ATOM 1394 C C . ILE A 1 170 ? 12.087 -5.549 -16.811 1.00 38.91 170 ILE A C 1
ATOM 1396 O O . ILE A 1 170 ? 11.289 -5.371 -17.729 1.00 38.91 170 ILE A O 1
ATOM 1400 N N . VAL A 1 171 ? 13.355 -5.897 -17.035 1.00 35.84 171 VAL A N 1
ATOM 1401 C CA . VAL A 1 171 ? 13.831 -6.332 -18.356 1.00 35.84 171 VAL A CA 1
ATOM 1402 C C . VAL A 1 171 ? 13.728 -7.852 -18.412 1.00 35.84 171 VAL A C 1
ATOM 1404 O O . VAL A 1 171 ? 14.601 -8.559 -17.920 1.00 35.84 171 VAL A O 1
ATOM 1407 N N . LYS A 1 172 ? 12.668 -8.390 -19.026 1.00 34.91 172 LYS A N 1
ATOM 1408 C CA . LYS A 1 172 ? 12.652 -9.807 -19.414 1.00 34.91 172 LYS A CA 1
ATOM 1409 C C . LYS A 1 172 ? 13.214 -9.943 -20.823 1.00 34.91 172 LYS A C 1
ATOM 1411 O O . LYS A 1 172 ? 12.546 -9.609 -21.796 1.00 34.91 172 LYS A O 1
ATOM 1416 N N . ARG A 1 173 ? 14.421 -10.496 -20.940 1.00 39.28 173 ARG A N 1
ATOM 1417 C CA . ARG A 1 173 ? 14.897 -11.082 -22.196 1.00 39.28 173 ARG A CA 1
ATOM 1418 C C . ARG A 1 173 ? 14.559 -12.571 -22.158 1.00 39.28 173 ARG A C 1
ATOM 1420 O O . ARG A 1 173 ? 15.121 -13.298 -21.349 1.00 39.28 173 ARG A O 1
ATOM 1427 N N . ARG A 1 174 ? 13.626 -13.029 -22.998 1.00 36.69 174 ARG A N 1
ATOM 1428 C CA . ARG A 1 174 ? 13.516 -14.463 -23.307 1.00 36.69 174 ARG A CA 1
ATOM 1429 C C . ARG A 1 174 ? 14.617 -14.798 -24.308 1.00 36.69 174 ARG A C 1
ATOM 1431 O O . ARG A 1 174 ? 14.640 -14.217 -25.393 1.00 36.69 174 ARG A O 1
ATOM 1438 N N . GLU A 1 175 ? 15.513 -15.714 -23.959 1.00 38.03 175 GLU A N 1
ATOM 1439 C CA . GLU A 1 175 ? 16.288 -16.423 -24.977 1.00 38.03 175 GLU A CA 1
ATOM 1440 C C . GLU A 1 175 ? 15.300 -17.168 -25.890 1.00 38.03 175 GLU A C 1
ATOM 1442 O O . GLU A 1 175 ? 14.418 -17.878 -25.408 1.00 38.03 175 GLU A O 1
ATOM 1447 N N . GLY A 1 176 ? 15.379 -16.922 -27.202 1.00 47.22 176 GLY A N 1
ATOM 1448 C CA . GLY A 1 176 ? 14.537 -17.580 -28.211 1.00 47.22 176 GLY A CA 1
ATOM 1449 C C . GLY A 1 176 ? 13.251 -16.858 -28.646 1.00 47.22 176 GLY A C 1
ATOM 1450 O O . GLY A 1 176 ? 12.450 -17.460 -29.355 1.00 47.22 176 GLY A O 1
ATOM 1451 N N . ALA A 1 177 ? 13.013 -15.593 -28.275 1.00 42.03 177 ALA A N 1
ATOM 1452 C CA . ALA A 1 177 ? 11.870 -14.851 -28.827 1.00 42.03 177 ALA A CA 1
ATOM 1453 C C . ALA A 1 177 ? 12.087 -14.538 -30.329 1.00 42.03 177 ALA A C 1
ATOM 1455 O O . ALA A 1 177 ? 13.138 -13.982 -30.668 1.00 42.03 177 ALA A O 1
ATOM 1456 N N . PRO A 1 178 ? 11.136 -14.870 -31.229 1.00 40.50 178 PRO A N 1
ATOM 1457 C CA . PRO A 1 178 ? 11.259 -14.547 -32.648 1.00 40.50 178 PRO A CA 1
ATOM 1458 C C . PRO A 1 178 ? 11.321 -13.029 -32.847 1.00 40.50 178 PRO A C 1
ATOM 1460 O O . PRO A 1 178 ? 10.693 -12.264 -32.110 1.00 40.50 178 PRO A O 1
ATOM 1463 N N . ALA A 1 179 ? 12.109 -12.595 -33.834 1.00 40.03 179 ALA A N 1
ATOM 1464 C CA . ALA A 1 179 ? 12.173 -11.191 -34.220 1.00 40.03 179 ALA A CA 1
ATOM 1465 C C . ALA A 1 179 ? 10.758 -10.697 -34.572 1.00 40.03 179 ALA A C 1
ATOM 1467 O O . ALA A 1 179 ? 10.027 -11.437 -35.233 1.00 40.03 179 ALA A O 1
ATOM 1468 N N . PRO A 1 180 ? 10.354 -9.483 -34.150 1.00 38.50 180 PRO A N 1
ATOM 1469 C CA . PRO A 1 180 ? 9.063 -8.945 -34.548 1.00 38.50 180 PRO A CA 1
ATOM 1470 C C . PRO A 1 180 ? 9.034 -8.854 -36.075 1.00 38.50 180 PRO A C 1
ATOM 1472 O O . PRO A 1 180 ? 9.874 -8.178 -36.678 1.00 38.50 180 PRO A O 1
ATOM 1475 N N . GLU A 1 181 ? 8.101 -9.581 -36.692 1.00 34.47 181 GLU A N 1
ATOM 1476 C CA . GLU A 1 181 ? 7.789 -9.415 -38.106 1.00 34.47 181 GLU A CA 1
ATOM 1477 C C . GLU A 1 181 ? 7.476 -7.942 -38.354 1.00 34.47 181 GLU A C 1
ATOM 1479 O O . GLU A 1 181 ? 6.752 -7.296 -37.590 1.00 34.47 181 GLU A O 1
ATOM 1484 N N . LYS A 1 182 ? 8.081 -7.396 -39.409 1.00 32.06 182 LYS A N 1
ATOM 1485 C CA . LYS A 1 182 ? 7.796 -6.041 -39.865 1.00 32.06 182 LYS A CA 1
ATOM 1486 C C . LYS A 1 182 ? 6.324 -5.987 -40.262 1.00 32.06 182 LYS A C 1
ATOM 1488 O O . LYS A 1 182 ? 5.963 -6.476 -41.328 1.00 32.06 182 LYS A O 1
ATOM 1493 N N . VAL A 1 183 ? 5.496 -5.387 -39.418 1.00 36.66 183 VAL A N 1
ATOM 1494 C CA . VAL A 1 183 ? 4.196 -4.885 -39.856 1.00 36.66 183 VAL A CA 1
ATOM 1495 C C . VAL A 1 183 ? 4.491 -3.627 -40.670 1.00 36.66 183 VAL A C 1
ATOM 1497 O O . VAL A 1 183 ? 5.100 -2.688 -40.153 1.00 36.66 183 VAL A O 1
ATOM 1500 N N . VAL A 1 184 ? 4.181 -3.715 -41.965 1.00 38.56 184 VAL A N 1
ATOM 1501 C CA . VAL A 1 184 ? 4.255 -2.637 -42.964 1.00 38.56 184 VAL A CA 1
ATOM 1502 C C . VAL A 1 184 ? 3.325 -1.497 -42.577 1.00 38.56 184 VAL A C 1
ATOM 1504 O O . VAL A 1 184 ? 2.195 -1.803 -42.134 1.00 38.56 184 VAL A O 1
#

Secondary structure (DSSP, 8-state):
-PPPP-----EEEEEEESS-EE-PPPSB-GGGS-EE-SSSEESTTS-S-TGGGBPPTT-----EE-SEEEEEEE--HHHHS-----EEEHHHHHHHS-HHHHHHHHHHHHHTTSEEEEETTTEEEE-S-HHHHHHHHHHHHHH-GGGGGGGGGSSPP-----------------TTPPPPP---

Foldseek 3Di:
DDDDDDDFDKDKDKDAAQAKAFDDDDQFACQCDWDDPVPDTPNPVDDPDRVSGGDDPPPPPRDIDHGGMFIWIFGPPVVQDPPVLLKDFLVVLVVQDPNVLSVVVVVVCVVVVQWADPDPSTMTGGPDDLVRCVVCVVVVCVVPVSCVSCNVSSDDDPDPDDRDPRTDGDDDDDDPDDDPDDPD

Radius of gyration: 25.98 Å; chains: 1; bounding box: 57×40×74 Å